Protein 5BWO (pdb70)

Nearest PDB structures (foldseek):
  8hlw-assembly1_A  TM=9.837E-01  e=1.051E-52  Homo sapiens
  6iso-assembly1_A  TM=9.499E-01  e=7.619E-54  Homo sapiens
  4bn5-assembly2_B  TM=9.819E-01  e=2.368E-52  Homo sapiens
  5zgc-assembly1_A  TM=9.622E-01  e=4.155E-52  Homo sapiens
  4o8z-assembly1_A  TM=9.345E-01  e=8.185E-53  Homo sapiens

Foldseek 3Di:
DDDDDDPPD/DFDELLNVLVCVLVVVFQEEEEEEECLQVVVQQQADQVHAHDVLRPPCVVPDDPDVLCLQPVVVCVVPVLNVLSSCLRLPQPPTAGDLVLLLVVVCVVVNRYQAYEYCDASCNNVLLPDDPVRYDNFFAYLQKKAFPPPRDIDGSVVCNVCSNVSHFDADPPPGGGIGGGGHGPVGHTPPSVVCLLVRQCVGQEYEYAEDQLPDPPSSVSQVNHDLNHEYEYQYQDCHGCCNVVNHSRYYYPHDRRVVSSVVSCVSNVCVVVSVVSVVVSVPPD

Sequence (283 aa):
TARKSTGGWGKLSLQDVAELIRARACQRVVVMVGAGISTPSGIPDFRSPGSGLYSNLQQYDLPYPEAIFELPFFFHNPKPFFTLAKELYPGNYKPNVTHYFLRLLHDKGLLLRLYTQNIDGLERVSGIPASKLVEAHGTFASATCTVCQRPFPGEDIRADVMADRVPRCPVCTGVVKPDIVFFGEPLPQRFLLHVVDFPMADLLLILGTSLEVEPFASLTEAVRSSVPRLLINRDLVGPLAWHPRSRDVAQLGDVVHGVESLVELLGWTEEMRDLVQRETGKL

CATH classification: 3.40.50.1220 (+1 more: 3.30.1600.10)

Radius of gyration: 19.35 Å; Cα contacts (8 Å, |Δi|>4): 502; chains: 2; bounding box: 49×61×43 Å

InterPro domains:
  IPR003000 Sirtuin family [PF02146] (145-326)
  IPR026590 Sirtuin family, catalytic core domain [PS50305] (118-380)
  IPR026591 Sirtuin, catalytic core small domain superfamily [G3DSA:3.30.1600.10] (151-299)
  IPR029035 DHS-like NAD/FAD-binding domain superfamily [SSF52467] (124-394)
  IPR050134 NAD-dependent sirtuin protein deacylases [PTHR11085] (122-383)

Structure (mmCIF, N/CA/C/O backbone):
data_5BWO
#
_entry.id   5BWO
#
_cell.length_a   43.445
_cell.length_b   54.636
_cell.length_c   113.203
_cell.angle_alpha   90.00
_cell.angle_beta   90.00
_cell.angle_gamma   90.00
#
_symmetry.space_group_name_H-M   'P 21 21 21'
#
loop_
_entity.id
_entity.type
_entity.pdbx_description
1 polymer 'Palmitoyl H3K9 Peptide'
2 polymer 'NAD-dependent protein deacetylase sirtuin-3, mitochondrial'
3 non-polymer 'PALMITIC ACID'
4 non-polymer 'ZINC ION'
5 water water
#
loop_
_atom_site.group_PDB
_atom_site.id
_atom_site.type_symbol
_atom_site.label_atom_id
_atom_site.label_alt_id
_atom_site.label_comp_id
_atom_site.label_asym_id
_atom_site.label_entity_id
_atom_site.label_seq_id
_atom_site.pdbx_PDB_ins_code
_atom_site.Cartn_x
_atom_site.Cartn_y
_atom_site.Cartn_z
_atom_site.occupancy
_atom_site.B_iso_or_equiv
_atom_site.auth_seq_id
_atom_site.auth_comp_id
_atom_site.auth_asym_id
_atom_site.auth_atom_id
_atom_site.pdbx_PDB_model_num
ATOM 1 N N . THR A 1 2 ? 22.853 4.431 8.735 1.00 57.58 2 THR B N 1
ATOM 2 C CA . THR A 1 2 ? 23.615 5.285 7.779 1.00 59.74 2 THR B CA 1
ATOM 3 C C . THR A 1 2 ? 24.137 4.411 6.637 1.00 60.86 2 THR B C 1
ATOM 4 O O . THR A 1 2 ? 25.328 4.413 6.333 1.00 59.42 2 THR B O 1
ATOM 15 N N . ALA A 1 3 ? 23.223 3.663 6.015 1.00 55.85 3 ALA B N 1
ATOM 16 C CA . ALA A 1 3 ? 23.561 2.742 4.934 1.00 51.79 3 ALA B CA 1
ATOM 17 C C . ALA A 1 3 ? 22.334 1.940 4.520 1.00 46.13 3 ALA B C 1
ATOM 18 O O . ALA A 1 3 ? 21.329 1.926 5.238 1.00 51.83 3 ALA B O 1
ATOM 25 N N . ARG A 1 4 ? 22.403 1.282 3.365 1.00 41.03 4 ARG B N 1
ATOM 26 C CA . ARG A 1 4 ? 21.432 0.255 2.990 1.00 41.24 4 ARG B CA 1
ATOM 27 C C . ARG A 1 4 ? 21.779 -0.354 1.633 1.00 37.38 4 ARG B C 1
ATOM 28 O O . ARG A 1 4 ? 21.987 -1.561 1.526 1.00 35.16 4 ARG B O 1
ATOM 49 N N . LYS A 1 5 ? 21.833 0.481 0.599 1.00 36.13 5 LYS B N 1
ATOM 50 C CA . LYS A 1 5 ? 22.185 0.014 -0.746 1.00 31.39 5 LYS B CA 1
ATOM 51 C C . LYS A 1 5 ? 23.571 -0.605 -0.640 1.00 31.91 5 LYS B C 1
ATOM 52 O O . LYS A 1 5 ? 24.522 0.061 -0.215 1.00 31.40 5 LYS B O 1
ATOM 69 N N . SER A 1 6 ? 23.687 -1.873 -1.025 1.00 30.90 6 SER B N 1
ATOM 70 C CA . SER A 1 6 ? 24.953 -2.592 -0.912 1.00 30.08 6 SER B CA 1
ATOM 71 C C . SER A 1 6 ? 25.154 -3.596 -2.040 1.00 30.00 6 SER B C 1
ATOM 72 O O . SER A 1 6 ? 24.195 -4.168 -2.558 1.00 29.94 6 SER B O 1
ATOM 80 N N . THR A 1 7 ? 26.414 -3.802 -2.413 1.00 32.24 7 THR B N 1
ATOM 81 C CA . THR A 1 7 ? 26.786 -4.838 -3.361 1.00 32.71 7 THR B CA 1
ATOM 82 C C . THR A 1 7 ? 28.056 -5.516 -2.869 1.00 35.79 7 THR B C 1
ATOM 83 O O . THR A 1 7 ? 28.869 -4.913 -2.163 1.00 38.37 7 THR B O 1
ATOM 94 N N . GLY A 1 8 ? 28.230 -6.768 -3.266 1.00 39.52 8 GLY B N 1
ATOM 95 C CA . GLY A 1 8 ? 29.369 -7.542 -2.812 1.00 41.76 8 GLY B CA 1
ATOM 96 C C . GLY A 1 8 ? 30.702 -6.830 -2.867 1.00 46.31 8 GLY B C 1
ATOM 97 O O . GLY A 1 8 ? 31.399 -6.902 -3.881 1.00 47.05 8 GLY B O 1
ATOM 101 N N . GLY A 1 9 ? 31.074 -6.161 -1.775 1.00 48.92 9 GLY B N 1
ATOM 102 C CA . GLY A 1 9 ? 32.321 -5.415 -1.717 1.00 45.76 9 GLY B CA 1
ATOM 103 C C . GLY A 1 9 ? 32.320 -4.361 -0.628 1.00 45.50 9 GLY B C 1
ATOM 104 O O . GLY A 1 9 ? 33.264 -4.269 0.163 1.00 39.62 9 GLY B O 1
ATOM 108 N N . TRP A 1 10 ? 31.266 -3.549 -0.597 1.00 45.02 10 TRP B N 1
ATOM 109 C CA . TRP A 1 10 ? 31.046 -2.586 0.476 1.00 45.92 10 TRP B CA 1
ATOM 110 C C . TRP A 1 10 ? 29.692 -2.843 1.131 1.00 46.67 10 TRP B C 1
ATOM 111 O O . TRP A 1 10 ? 29.171 -3.959 1.080 1.00 40.88 10 TRP B O 1
ATOM 132 N N . GLY B 2 31 ? 4.922 -32.799 -11.235 1.00 54.22 121 GLY A N 1
ATOM 133 C CA . GLY B 2 31 ? 4.095 -31.710 -11.719 1.00 54.41 121 GLY A CA 1
ATOM 134 C C . GLY B 2 31 ? 4.809 -30.371 -11.717 1.00 56.39 121 GLY A C 1
ATOM 135 O O . GLY B 2 31 ? 4.170 -29.319 -11.778 1.00 55.39 121 GLY A O 1
ATOM 138 N N . LYS B 2 32 ? 6.140 -30.408 -11.639 1.00 50.29 122 LYS A N 1
ATOM 139 C CA . LYS B 2 32 ? 6.928 -29.185 -11.698 1.00 44.19 122 LYS A CA 1
ATOM 140 C C . LYS B 2 32 ? 6.562 -28.381 -12.939 1.00 41.00 122 LYS A C 1
ATOM 141 O O . LYS B 2 32 ? 6.211 -28.935 -13.985 1.00 44.16 122 LYS A O 1
ATOM 160 N N . LEU B 2 33 ? 6.647 -27.061 -12.818 1.00 36.00 123 LEU A N 1
ATOM 161 C CA . LEU B 2 33 ? 6.197 -26.162 -13.870 1.00 35.25 123 LEU A CA 1
ATOM 162 C C . LEU B 2 33 ? 7.294 -25.925 -14.899 1.00 33.20 123 LEU A C 1
ATOM 163 O O . LEU B 2 33 ? 8.478 -25.837 -14.560 1.00 31.40 123 LEU A O 1
ATOM 179 N N . SER B 2 34 ? 6.885 -25.821 -16.158 1.00 32.10 124 SER A N 1
ATOM 180 C CA . SER B 2 34 ? 7.754 -25.438 -17.259 1.00 28.92 124 SER A CA 1
ATOM 181 C C . SER B 2 34 ? 7.385 -24.032 -17.718 1.00 28.70 124 SER A C 1
ATOM 182 O O . SER B 2 34 ? 6.425 -23.424 -17.234 1.00 29.50 124 SER A O 1
ATOM 190 N N . LEU B 2 35 ? 8.161 -23.511 -18.670 1.00 27.87 125 LEU A N 1
ATOM 191 C CA . LEU B 2 35 ? 7.851 -22.201 -19.228 1.00 27.65 125 LEU A CA 1
ATOM 192 C C . LEU B 2 35 ? 6.471 -22.198 -19.875 1.00 29.27 125 LEU A C 1
ATOM 193 O O . LEU B 2 35 ? 5.724 -21.220 -19.762 1.00 28.12 125 LEU A O 1
ATOM 209 N N . GLN B 2 36 ? 6.112 -23.292 -20.549 1.00 31.07 126 GLN A N 1
ATOM 210 C CA . GLN B 2 36 ? 4.814 -23.362 -21.211 1.00 31.71 126 GLN A CA 1
ATOM 211 C C . GLN B 2 36 ? 3.674 -23.323 -20.202 1.00 33.15 126 GLN A C 1
ATOM 212 O O . GLN B 2 36 ? 2.661 -22.651 -20.430 1.00 34.38 126 GLN A O 1
ATOM 226 N N . ASP B 2 37 ? 3.818 -24.031 -19.080 1.00 32.80 127 ASP A N 1
ATOM 227 C CA . ASP B 2 37 ? 2.785 -23.999 -18.049 1.00 33.70 127 ASP A CA 1
ATOM 228 C C . ASP B 2 37 ? 2.540 -22.575 -17.567 1.00 32.49 127 ASP A C 1
ATOM 229 O O . ASP B 2 37 ? 1.390 -22.137 -17.445 1.00 33.04 127 ASP A O 1
ATOM 238 N N . VAL B 2 38 ? 3.614 -21.836 -17.281 1.00 31.88 128 VAL A N 1
ATOM 239 C CA . VAL B 2 38 ? 3.461 -20.441 -16.879 1.00 30.62 128 VAL A CA 1
ATOM 240 C C . VAL B 2 38 ? 2.743 -19.658 -17.969 1.00 31.11 128 VAL A C 1
ATOM 241 O O . VAL B 2 38 ? 1.842 -18.860 -17.689 1.00 30.71 128 VAL A O 1
ATOM 254 N N . ALA B 2 39 ? 3.127 -19.874 -19.228 1.00 30.72 129 ALA A N 1
ATOM 255 C CA . ALA B 2 39 ? 2.419 -19.234 -20.331 1.00 31.81 129 ALA A CA 1
ATOM 256 C C . ALA B 2 39 ? 0.936 -19.581 -20.302 1.00 32.07 129 ALA A C 1
ATOM 257 O O . ALA B 2 39 ? 0.085 -18.726 -20.573 1.00 33.23 129 ALA A O 1
ATOM 264 N N . GLU B 2 40 ? 0.606 -20.831 -19.962 1.00 32.99 130 GLU A N 1
ATOM 265 C CA . GLU B 2 40 ? -0.794 -21.242 -19.911 1.00 34.99 130 GLU A CA 1
ATOM 266 C C . GLU B 2 40 ? -1.549 -20.549 -18.784 1.00 33.17 130 GLU A C 1
ATOM 267 O O . GLU B 2 40 ? -2.762 -20.343 -18.892 1.00 32.52 130 GLU A O 1
ATOM 279 N N . LEU B 2 41 ? -0.859 -20.189 -17.699 1.00 33.24 131 LEU A N 1
ATOM 280 C CA . LEU B 2 41 ? -1.532 -19.561 -16.567 1.00 36.38 131 LEU A CA 1
ATOM 281 C C . LEU B 2 41 ? -1.889 -18.106 -16.839 1.00 35.14 131 LEU A C 1
ATOM 282 O O . LEU B 2 41 ? -2.865 -17.599 -16.273 1.00 35.25 131 LEU A O 1
ATOM 298 N N . ILE B 2 42 ? -1.124 -17.416 -17.685 1.00 34.29 132 ILE A N 1
ATOM 299 C CA . ILE B 2 42 ? -1.493 -16.056 -18.066 1.00 35.32 132 ILE A CA 1
ATOM 300 C C . ILE B 2 42 ? -2.665 -16.082 -19.039 1.00 34.61 132 ILE A C 1
ATOM 301 O O . ILE B 2 42 ? -3.687 -15.420 -18.825 1.00 39.05 132 ILE A O 1
ATOM 317 N N . ARG B 2 43 ? -2.536 -16.850 -20.123 1.00 35.20 133 ARG A N 1
ATOM 318 C CA . ARG B 2 43 ? -3.617 -16.934 -21.099 1.00 38.24 133 ARG A CA 1
ATOM 319 C C . ARG B 2 43 ? -4.889 -17.493 -20.475 1.00 38.80 133 ARG A C 1
ATOM 320 O O . ARG B 2 43 ? -5.994 -17.127 -20.889 1.00 45.08 133 ARG A O 1
ATOM 341 N N . ALA B 2 44 ? -4.757 -18.373 -19.481 1.00 37.34 134 ALA A N 1
ATOM 342 C CA . ALA B 2 44 ? -5.912 -18.872 -18.748 1.00 39.75 134 ALA A CA 1
ATOM 343 C C . ALA B 2 44 ? -6.415 -17.885 -17.704 1.00 40.96 134 ALA A C 1
ATOM 344 O O . ALA B 2 44 ? -7.463 -18.131 -17.097 1.00 40.46 134 ALA A O 1
ATOM 351 N N . ARG B 2 45 ? -5.696 -16.786 -17.481 1.00 40.95 135 ARG A N 1
ATOM 352 C CA . ARG B 2 45 ? -6.079 -15.744 -16.534 1.00 41.91 135 ARG A CA 1
ATOM 353 C C . ARG B 2 45 ? -6.041 -16.221 -15.088 1.00 40.61 135 ARG A C 1
ATOM 354 O O . ARG B 2 45 ? -6.678 -15.616 -14.219 1.00 42.43 135 ARG A O 1
ATOM 375 N N . ALA B 2 46 ? -5.306 -17.296 -14.806 1.00 39.45 136 ALA A N 1
ATOM 376 C CA . ALA B 2 46 ? -5.043 -17.693 -13.430 1.00 37.39 136 ALA A CA 1
ATOM 377 C C . ALA B 2 46 ? -3.943 -16.860 -12.787 1.00 38.81 136 ALA A C 1
ATOM 378 O O . ALA B 2 46 ? -3.763 -16.934 -11.567 1.00 38.10 136 ALA A O 1
ATOM 385 N N . CYS B 2 47 ? -3.204 -16.082 -13.578 1.00 36.95 137 CYS A N 1
ATOM 386 C CA . CYS B 2 47 ? -2.215 -15.131 -13.074 1.00 36.81 137 CYS A CA 1
ATOM 387 C C . CYS B 2 47 ? -2.557 -13.773 -13.678 1.00 37.94 137 CYS A C 1
ATOM 388 O O . CYS B 2 47 ? -2.285 -13.528 -14.857 1.00 39.51 137 CYS A O 1
ATOM 396 N N . GLN B 2 48 ? -3.162 -12.896 -12.876 1.00 36.90 138 GLN A N 1
ATOM 397 C CA . GLN B 2 48 ? -3.573 -11.578 -13.337 1.00 36.59 138 GLN A CA 1
ATOM 398 C C . GLN B 2 48 ? -2.831 -10.432 -12.661 1.00 32.88 138 GLN A C 1
ATOM 399 O O . GLN B 2 48 ? -3.005 -9.281 -13.075 1.00 33.77 138 GLN A O 1
ATOM 413 N N . ARG B 2 49 ? -2.017 -10.710 -11.645 1.00 31.21 139 ARG A N 1
ATOM 414 C CA . ARG B 2 49 ? -1.304 -9.688 -10.875 1.00 29.57 139 ARG A CA 1
ATOM 415 C C . ARG B 2 49 ? 0.186 -10.001 -10.955 1.00 26.71 139 ARG A C 1
ATOM 416 O O . ARG B 2 49 ? 0.785 -10.504 -10.002 1.00 23.31 139 ARG A O 1
ATOM 437 N N . VAL B 2 50 ? 0.782 -9.690 -12.100 1.00 26.11 140 VAL A N 1
ATOM 438 C CA . VAL B 2 50 ? 2.170 -10.039 -12.380 1.00 23.47 140 VAL A CA 1
ATOM 439 C C . VAL B 2 50 ? 3.069 -8.914 -11.886 1.00 21.71 140 VAL A C 1
ATOM 440 O O . VAL B 2 50 ? 2.901 -7.754 -12.278 1.00 22.76 140 VAL A O 1
ATOM 453 N N . VAL B 2 51 ? 4.024 -9.257 -11.027 1.00 21.00 141 VAL A N 1
ATOM 454 C CA . VAL B 2 51 ? 5.058 -8.334 -10.575 1.00 22.03 141 VAL A CA 1
ATOM 455 C C . VAL B 2 51 ? 6.371 -8.753 -11.216 1.00 20.33 141 VAL A C 1
ATOM 456 O O . VAL B 2 51 ? 6.629 -9.948 -11.400 1.00 19.73 141 VAL A O 1
ATOM 469 N N . VAL B 2 52 ? 7.200 -7.768 -11.553 1.00 20.68 142 VAL A N 1
ATOM 470 C CA . VAL B 2 52 ? 8.382 -7.987 -12.377 1.00 20.83 142 VAL A CA 1
ATOM 471 C C . VAL B 2 52 ? 9.580 -7.315 -11.722 1.00 21.52 142 VAL A C 1
ATOM 472 O O . VAL B 2 52 ? 9.497 -6.158 -11.296 1.00 22.67 142 VAL A O 1
ATOM 485 N N . MET B 2 53 ? 10.691 -8.042 -11.649 1.00 20.79 143 MET A N 1
ATOM 486 C CA . MET B 2 53 ? 11.971 -7.511 -11.203 1.00 21.96 143 MET A CA 1
ATOM 487 C C . MET B 2 53 ? 12.943 -7.548 -12.373 1.00 21.49 143 MET A C 1
ATOM 488 O O . MET B 2 53 ? 13.081 -8.583 -13.034 1.00 19.07 143 MET A O 1
ATOM 502 N N . VAL B 2 54 ? 13.608 -6.424 -12.629 1.00 18.37 144 VAL A N 1
ATOM 503 C CA . VAL B 2 54 ? 14.505 -6.297 -13.769 1.00 21.62 144 VAL A CA 1
ATOM 504 C C . VAL B 2 54 ? 15.830 -5.704 -13.313 1.00 20.88 144 VAL A C 1
ATOM 505 O O . VAL B 2 54 ? 15.900 -4.960 -12.330 1.00 20.24 144 VAL A O 1
ATOM 518 N N . GLY B 2 55 ? 16.887 -6.042 -14.047 1.00 22.74 145 GLY A N 1
ATOM 519 C CA . GLY B 2 55 ? 18.211 -5.508 -13.795 1.00 23.33 145 GLY A CA 1
ATOM 520 C C . GLY B 2 55 ? 18.943 -5.189 -15.082 1.00 23.40 145 GLY A C 1
ATOM 521 O O . GLY B 2 55 ? 18.324 -5.127 -16.148 1.00 23.33 145 GLY A O 1
ATOM 525 N N . ALA B 2 56 ? 20.262 -4.999 -15.003 1.00 22.61 146 ALA A N 1
ATOM 526 C CA . ALA B 2 56 ? 21.031 -4.588 -16.173 1.00 23.48 146 ALA A CA 1
ATOM 527 C C . ALA B 2 56 ? 20.925 -5.580 -17.325 1.00 25.38 146 ALA A C 1
ATOM 528 O O . ALA B 2 56 ? 21.169 -5.201 -18.477 1.00 25.50 146 ALA A O 1
ATOM 535 N N . GLY B 2 57 ? 20.570 -6.836 -17.048 1.00 23.62 147 GLY A N 1
ATOM 536 C CA . GLY B 2 57 ? 20.489 -7.825 -18.110 1.00 24.86 147 GLY A CA 1
ATOM 537 C C . GLY B 2 57 ? 19.515 -7.453 -19.210 1.00 26.38 147 GLY A C 1
ATOM 538 O O . GLY B 2 57 ? 19.733 -7.789 -20.376 1.00 27.37 147 GLY A O 1
ATOM 542 N N . ILE B 2 58 ? 18.425 -6.761 -18.861 1.00 25.95 148 ILE A N 1
ATOM 543 C CA . ILE B 2 58 ? 17.444 -6.347 -19.864 1.00 27.47 148 ILE A CA 1
ATOM 544 C C . ILE B 2 58 ? 17.820 -5.039 -20.537 1.00 27.48 148 ILE A C 1
ATOM 545 O O . ILE B 2 58 ? 17.126 -4.609 -21.469 1.00 27.04 148 ILE A O 1
ATOM 561 N N . SER B 2 59 ? 18.901 -4.391 -20.098 1.00 28.11 149 SER A N 1
ATOM 562 C CA . SER B 2 59 ? 19.374 -3.158 -20.710 1.00 29.86 149 SER A CA 1
ATOM 563 C C . SER B 2 59 ? 20.611 -3.362 -21.573 1.00 32.99 149 SER A C 1
ATOM 564 O O . SER B 2 59 ? 20.913 -2.502 -22.408 1.00 33.36 149 SER A O 1
ATOM 572 N N . THR B 2 60 ? 21.327 -4.469 -21.387 1.00 30.99 150 THR A N 1
ATOM 573 C CA . THR B 2 60 ? 22.465 -4.766 -22.250 1.00 33.74 150 THR A CA 1
ATOM 574 C C . THR B 2 60 ? 22.075 -4.845 -23.720 1.00 34.09 150 THR A C 1
ATOM 575 O O . THR B 2 60 ? 22.825 -4.312 -24.557 1.00 36.28 150 THR A O 1
ATOM 586 N N . PRO B 2 61 ? 20.963 -5.477 -24.106 1.00 33.43 151 PRO A N 1
ATOM 587 C CA . PRO B 2 61 ? 20.636 -5.556 -25.540 1.00 33.78 151 PRO A CA 1
ATOM 588 C C . PRO B 2 61 ? 20.432 -4.201 -26.195 1.00 32.40 151 PRO A C 1
ATOM 589 O O . PRO B 2 61 ? 20.615 -4.081 -27.413 1.00 34.37 151 PRO A O 1
ATOM 600 N N . SER B 2 62 ? 20.055 -3.179 -25.430 1.00 32.71 152 SER A N 1
ATOM 601 C CA . SER B 2 62 ? 19.867 -1.841 -25.977 1.00 32.44 152 SER A CA 1
ATOM 602 C C . SER B 2 62 ? 21.178 -1.093 -26.188 1.00 33.93 152 SER A C 1
ATOM 603 O O . SER B 2 62 ? 21.143 0.079 -26.578 1.00 34.11 152 SER A O 1
ATOM 611 N N . GLY B 2 63 ? 22.321 -1.730 -25.941 1.00 34.05 153 GLY A N 1
ATOM 612 C CA . GLY B 2 63 ? 23.609 -1.084 -26.096 1.00 35.33 153 GLY A CA 1
ATOM 613 C C . GLY B 2 63 ? 24.092 -0.330 -24.880 1.00 35.54 153 GLY A C 1
ATOM 614 O O . GLY B 2 63 ? 25.085 0.402 -24.979 1.00 37.97 153 GLY A O 1
ATOM 618 N N . ILE B 2 64 ? 23.438 -0.492 -23.739 1.00 35.72 154 ILE A N 1
ATOM 619 C CA . ILE B 2 64 ? 23.789 0.271 -22.541 1.00 37.02 154 ILE A CA 1
ATOM 620 C C . ILE B 2 64 ? 25.065 -0.312 -21.939 1.00 41.00 154 ILE A C 1
ATOM 621 O O . ILE B 2 64 ? 25.178 -1.544 -21.821 1.00 39.58 154 ILE A O 1
ATOM 637 N N . PRO B 2 65 ? 26.031 0.517 -21.547 1.00 42.59 155 PRO A N 1
ATOM 638 C CA . PRO B 2 65 ? 27.287 -0.021 -21.017 1.00 43.81 155 PRO A CA 1
ATOM 639 C C . PRO B 2 65 ? 27.115 -0.642 -19.641 1.00 48.06 155 PRO A C 1
ATOM 640 O O . PRO B 2 65 ? 26.279 -0.224 -18.836 1.00 46.40 155 PRO A O 1
ATOM 651 N N . ASP B 2 66 ? 27.929 -1.662 -19.383 1.00 52.51 156 ASP A N 1
ATOM 652 C CA . ASP B 2 66 ? 28.035 -2.285 -18.074 1.00 59.27 156 ASP A CA 1
ATOM 653 C C . ASP B 2 66 ? 29.510 -2.476 -17.757 1.00 60.10 156 ASP A C 1
ATOM 654 O O . ASP B 2 66 ? 30.342 -2.583 -18.662 1.00 61.17 156 ASP A O 1
ATOM 663 N N . PHE B 2 67 ? 29.838 -2.498 -16.465 1.00 63.10 157 PHE A N 1
ATOM 664 C CA . PHE B 2 67 ? 31.236 -2.672 -16.070 1.00 67.35 157 PHE A CA 1
ATOM 665 C C . PHE B 2 67 ? 31.626 -4.147 -16.080 1.00 69.38 157 PHE A C 1
ATOM 666 O O . PHE B 2 67 ? 32.432 -4.583 -16.907 1.00 67.53 157 PHE A O 1
ATOM 683 N N . ARG B 2 68 ? 31.063 -4.927 -15.157 1.00 72.65 158 ARG A N 1
ATOM 684 C CA . ARG B 2 68 ? 31.359 -6.352 -15.071 1.00 75.60 158 ARG A CA 1
ATOM 685 C C . ARG B 2 68 ? 31.008 -7.027 -16.392 1.00 74.72 158 ARG A C 1
ATOM 686 O O . ARG B 2 68 ? 30.100 -7.863 -16.453 1.00 77.45 158 ARG A O 1
ATOM 707 N N . SER B 2 69 ? 31.762 -6.674 -17.440 1.00 74.28 159 SER A N 1
ATOM 708 C CA . SER B 2 69 ? 31.508 -6.945 -18.851 1.00 76.75 159 SER A CA 1
ATOM 709 C C . SER B 2 69 ? 31.827 -5.657 -19.604 1.00 73.08 159 SER A C 1
ATOM 710 O O . SER B 2 69 ? 30.938 -4.815 -19.786 1.00 71.33 159 SER A O 1
ATOM 718 N N . PRO B 2 70 ? 33.082 -5.459 -20.050 1.00 74.47 160 PRO A N 1
ATOM 719 C CA . PRO B 2 70 ? 33.508 -4.136 -20.538 1.00 70.48 160 PRO A CA 1
ATOM 720 C C . PRO B 2 70 ? 32.549 -3.478 -21.521 1.00 70.13 160 PRO A C 1
ATOM 721 O O . PRO B 2 70 ? 31.685 -4.139 -22.106 1.00 73.27 160 PRO A O 1
ATOM 732 N N . GLY B 2 71 ? 32.706 -2.168 -21.707 1.00 68.13 161 GLY A N 1
ATOM 733 C CA . GLY B 2 71 ? 31.847 -1.400 -22.588 1.00 66.48 161 GLY A CA 1
ATOM 734 C C . GLY B 2 71 ? 32.590 -0.757 -23.742 1.00 65.50 161 GLY A C 1
ATOM 735 O O . GLY B 2 71 ? 33.572 -1.311 -24.245 1.00 63.74 161 GLY A O 1
ATOM 739 N N . SER B 2 72 ? 32.130 0.420 -24.168 1.00 66.31 162 SER A N 1
ATOM 740 C CA . SER B 2 72 ? 32.711 1.114 -25.313 1.00 68.34 162 SER A CA 1
ATOM 741 C C . SER B 2 72 ? 34.098 1.650 -24.980 1.00 69.79 162 SER A C 1
ATOM 742 O O . SER B 2 72 ? 34.758 1.154 -24.063 1.00 68.54 162 SER A O 1
ATOM 750 N N . GLY B 2 73 ? 34.557 2.653 -25.732 1.00 71.69 163 GLY A N 1
ATOM 751 C CA . GLY B 2 73 ? 35.768 3.354 -25.348 1.00 74.70 163 GLY A CA 1
ATOM 752 C C . GLY B 2 73 ? 35.558 4.238 -24.136 1.00 73.95 163 GLY A C 1
ATOM 753 O O . GLY B 2 73 ? 36.489 4.461 -23.356 1.00 74.59 163 GLY A O 1
ATOM 757 N N . LEU B 2 74 ? 34.338 4.748 -23.959 1.00 72.72 164 LEU A N 1
ATOM 758 C CA . LEU B 2 74 ? 34.001 5.483 -22.747 1.00 72.78 164 LEU A CA 1
ATOM 759 C C . LEU B 2 74 ? 34.083 4.602 -21.509 1.00 71.27 164 LEU A C 1
ATOM 760 O O . LEU B 2 74 ? 34.187 5.127 -20.395 1.00 69.10 164 LEU A O 1
ATOM 776 N N . TYR B 2 75 ? 34.036 3.278 -21.676 1.00 71.48 165 TYR A N 1
ATOM 777 C CA . TYR B 2 75 ? 34.244 2.358 -20.565 1.00 69.94 165 TYR A CA 1
ATOM 778 C C . TYR B 2 75 ? 35.534 2.714 -19.849 1.00 68.49 165 TYR A C 1
ATOM 779 O O . TYR B 2 75 ? 35.512 3.182 -18.706 1.00 68.99 165 TYR A O 1
ATOM 797 N N . SER B 2 76 ? 36.666 2.500 -20.518 1.00 67.41 166 SER A N 1
ATOM 798 C CA . SER B 2 76 ? 37.958 2.907 -19.977 1.00 65.84 166 SER A CA 1
ATOM 799 C C . SER B 2 76 ? 38.187 4.397 -20.249 1.00 63.04 166 SER A C 1
ATOM 800 O O . SER B 2 76 ? 39.136 4.802 -20.920 1.00 61.06 166 SER A O 1
ATOM 808 N N . ASN B 2 77 ? 37.274 5.216 -19.726 1.00 67.22 167 ASN A N 1
ATOM 809 C CA . ASN B 2 77 ? 37.536 6.635 -19.545 1.00 64.84 167 ASN A CA 1
ATOM 810 C C . ASN B 2 77 ? 37.987 6.945 -18.127 1.00 61.69 167 ASN A C 1
ATOM 811 O O . ASN B 2 77 ? 38.235 8.112 -17.803 1.00 61.25 167 ASN A O 1
ATOM 822 N N . LEU B 2 78 ? 38.091 5.917 -17.277 1.00 61.38 168 LEU A N 1
ATOM 823 C CA . LEU B 2 78 ? 38.677 6.061 -15.950 1.00 59.37 168 LEU A CA 1
ATOM 824 C C . LEU B 2 78 ? 40.016 6.778 -15.994 1.00 60.95 168 LEU A C 1
ATOM 825 O O . LEU B 2 78 ? 40.450 7.325 -14.974 1.00 59.37 168 LEU A O 1
ATOM 841 N N . GLN B 2 79 ? 40.697 6.747 -17.137 1.00 60.66 169 GLN A N 1
ATOM 842 C CA . GLN B 2 79 ? 41.943 7.482 -17.298 1.00 61.14 169 GLN A CA 1
ATOM 843 C C . GLN B 2 79 ? 41.785 8.906 -16.790 1.00 63.23 169 GLN A C 1
ATOM 844 O O . GLN B 2 79 ? 40.801 9.583 -17.100 1.00 60.87 169 GLN A O 1
ATOM 858 N N . GLN B 2 80 ? 42.761 9.342 -15.991 1.00 67.57 170 GLN A N 1
ATOM 859 C CA . GLN B 2 80 ? 42.759 10.637 -15.316 1.00 65.92 170 GLN A CA 1
ATOM 860 C C . GLN B 2 80 ? 42.019 10.552 -13.985 1.00 62.47 170 GLN A C 1
ATOM 861 O O . GLN B 2 80 ? 42.183 11.424 -13.126 1.00 63.00 170 GLN A O 1
ATOM 875 N N . TYR B 2 81 ? 41.212 9.510 -13.798 1.00 57.34 171 TYR A N 1
ATOM 876 C CA . TYR B 2 81 ? 40.403 9.347 -12.596 1.00 54.42 171 TYR A CA 1
ATOM 877 C C . TYR B 2 81 ? 40.951 8.181 -11.785 1.00 52.90 171 TYR A C 1
ATOM 878 O O . TYR B 2 81 ? 40.914 7.032 -12.238 1.00 50.95 171 TYR A O 1
ATOM 896 N N . ASP B 2 82 ? 41.453 8.484 -10.589 1.00 50.33 172 ASP A N 1
ATOM 897 C CA . ASP B 2 82 ? 42.085 7.482 -9.730 1.00 44.57 172 ASP A CA 1
ATOM 898 C C . ASP B 2 82 ? 41.049 6.919 -8.756 1.00 44.50 172 ASP A C 1
ATOM 899 O O . ASP B 2 82 ? 41.025 7.222 -7.561 1.00 44.33 172 ASP A O 1
ATOM 908 N N . LEU B 2 83 ? 40.171 6.085 -9.303 1.00 44.72 173 LEU A N 1
ATOM 909 C CA . LEU B 2 83 ? 39.197 5.393 -8.476 1.00 43.11 173 LEU A CA 1
ATOM 910 C C . LEU B 2 83 ? 39.907 4.387 -7.571 1.00 42.88 173 LEU A C 1
ATOM 911 O O . LEU B 2 83 ? 40.847 3.715 -8.008 1.00 44.44 173 LEU A O 1
ATOM 927 N N . PRO B 2 84 ? 39.490 4.259 -6.308 1.00 41.52 174 PRO A N 1
ATOM 928 C CA . PRO B 2 84 ? 39.993 3.141 -5.495 1.00 40.18 174 PRO A CA 1
ATOM 929 C C . PRO B 2 84 ? 39.408 1.806 -5.911 1.00 41.45 174 PRO A C 1
ATOM 930 O O . PRO B 2 84 ? 39.995 0.761 -5.602 1.00 38.80 174 PRO A O 1
ATOM 941 N N . TYR B 2 85 ? 38.274 1.816 -6.603 1.00 39.23 175 TYR A N 1
ATOM 942 C CA . TYR B 2 85 ? 37.602 0.626 -7.106 1.00 38.98 175 TYR A CA 1
ATOM 943 C C . TYR B 2 85 ? 36.386 1.089 -7.900 1.00 38.46 175 TYR A C 1
ATOM 944 O O . TYR B 2 85 ? 35.820 2.149 -7.602 1.00 37.42 175 TYR A O 1
ATOM 962 N N . PRO B 2 86 ? 35.953 0.335 -8.913 1.00 38.23 176 PRO A N 1
ATOM 963 C CA . PRO B 2 86 ? 34.945 0.876 -9.842 1.00 37.78 176 PRO A CA 1
ATOM 964 C C . PRO B 2 86 ? 33.647 1.287 -9.172 1.00 36.51 176 PRO A C 1
ATOM 965 O O . PRO B 2 86 ? 32.963 2.186 -9.675 1.00 34.30 176 PRO A O 1
ATOM 976 N N . GLU B 2 87 ? 33.281 0.660 -8.053 1.00 36.99 177 GLU A N 1
ATOM 977 C CA . GLU B 2 87 ? 32.020 0.991 -7.401 1.00 35.67 177 GLU A CA 1
ATOM 978 C C . GLU B 2 87 ? 32.048 2.368 -6.750 1.00 34.05 177 GLU A C 1
ATOM 979 O O . GLU B 2 87 ? 30.981 2.929 -6.479 1.00 32.20 177 GLU A O 1
ATOM 991 N N . ALA B 2 88 ? 33.235 2.928 -6.500 1.00 35.61 178 ALA A N 1
ATOM 992 C CA . ALA B 2 88 ? 33.320 4.274 -5.941 1.00 33.75 178 ALA A CA 1
ATOM 993 C C . ALA B 2 88 ? 32.583 5.295 -6.796 1.00 31.38 178 ALA A C 1
ATOM 994 O O . ALA B 2 88 ? 32.246 6.376 -6.300 1.00 30.36 178 ALA A O 1
ATOM 1001 N N . ILE B 2 89 ? 32.329 4.979 -8.069 1.00 30.39 179 ILE A N 1
ATOM 1002 C CA . ILE B 2 89 ? 31.552 5.871 -8.922 1.00 31.47 179 ILE A CA 1
ATOM 1003 C C . ILE B 2 89 ? 30.174 6.117 -8.324 1.00 29.77 179 ILE A C 1
ATOM 1004 O O . ILE B 2 89 ? 29.564 7.167 -8.562 1.00 28.60 179 ILE A O 1
ATOM 1020 N N . PHE B 2 90 ? 29.661 5.166 -7.543 1.00 30.02 180 PHE A N 1
ATOM 1021 C CA . PHE B 2 90 ? 28.370 5.324 -6.886 1.00 29.21 180 PHE A CA 1
ATOM 1022 C C . PHE B 2 90 ? 28.533 5.316 -5.372 1.00 29.13 180 PHE A C 1
ATOM 1023 O O . PHE B 2 90 ? 27.836 4.578 -4.668 1.00 27.37 180 PHE A O 1
ATOM 1040 N N . GLU B 2 91 ? 29.455 6.132 -4.867 1.00 27.93 181 GLU A N 1
ATOM 1041 C CA . GLU B 2 91 ? 29.656 6.300 -3.435 1.00 28.90 181 GLU A CA 1
ATOM 1042 C C . GLU B 2 91 ? 29.919 7.770 -3.149 1.00 27.00 181 GLU A C 1
ATOM 1043 O O . GLU B 2 91 ? 30.788 8.382 -3.778 1.00 24.55 181 GLU A O 1
ATOM 1055 N N . LEU B 2 92 ? 29.167 8.328 -2.202 1.00 28.17 182 LEU A N 1
ATOM 1056 C CA . LEU B 2 92 ? 29.260 9.758 -1.919 1.00 27.84 182 LEU A CA 1
ATOM 1057 C C . LEU B 2 92 ? 30.663 10.198 -1.532 1.00 28.45 182 LEU A C 1
ATOM 1058 O O . LEU B 2 92 ? 31.144 11.202 -2.087 1.00 28.15 182 LEU A O 1
ATOM 1074 N N . PRO B 2 93 ? 31.362 9.531 -0.608 1.00 29.03 183 PRO A N 1
ATOM 1075 C CA . PRO B 2 93 ? 32.676 10.046 -0.182 1.00 26.23 183 PRO A CA 1
ATOM 1076 C C . PRO B 2 93 ? 33.601 10.373 -1.342 1.00 27.05 183 PRO A C 1
ATOM 1077 O O . PRO B 2 93 ? 34.229 11.440 -1.351 1.00 26.16 183 PRO A O 1
ATOM 1088 N N . PHE B 2 94 ? 33.699 9.483 -2.332 1.00 28.48 184 PHE A N 1
ATOM 1089 C CA . PHE B 2 94 ? 34.502 9.793 -3.508 1.00 28.56 184 PHE A CA 1
ATOM 1090 C C . PHE B 2 94 ? 33.811 10.815 -4.401 1.00 26.93 184 PHE A C 1
ATOM 1091 O O . PHE B 2 94 ? 34.485 11.633 -5.036 1.00 27.15 184 PHE A O 1
ATOM 1108 N N . PHE B 2 95 ? 32.477 10.780 -4.475 1.00 24.91 185 PHE A N 1
ATOM 1109 C CA . PHE B 2 95 ? 31.765 11.753 -5.297 1.00 26.84 185 PHE A CA 1
ATOM 1110 C C . PHE B 2 95 ? 32.090 13.176 -4.861 1.00 24.67 185 PHE A C 1
ATOM 1111 O O . PHE B 2 95 ? 32.326 14.051 -5.702 1.00 22.86 185 PHE A O 1
ATOM 1128 N N . PHE B 2 96 ? 32.104 13.426 -3.550 1.00 24.86 186 PHE A N 1
ATOM 1129 C CA . PHE B 2 96 ? 32.556 14.719 -3.044 1.00 26.60 186 PHE A CA 1
ATOM 1130 C C . PHE B 2 96 ? 33.979 15.012 -3.501 1.00 26.26 186 PHE A C 1
ATOM 1131 O O . PHE B 2 96 ? 34.280 16.114 -3.973 1.00 26.84 186 PHE A O 1
ATOM 1148 N N . HIS B 2 97 ? 34.873 14.031 -3.364 1.00 28.48 187 HIS A N 1
ATOM 1149 C CA . HIS B 2 97 ? 36.256 14.215 -3.791 1.00 28.17 187 HIS A CA 1
ATOM 1150 C C . HIS B 2 97 ? 36.331 14.579 -5.270 1.00 27.95 187 HIS A C 1
ATOM 1151 O O . HIS B 2 97 ? 36.956 15.579 -5.644 1.00 28.86 187 HIS A O 1
ATOM 1165 N N . ASN B 2 98 ? 35.706 13.777 -6.127 1.00 27.86 188 ASN A N 1
ATOM 1166 C CA . ASN B 2 98 ? 35.744 14.002 -7.572 1.00 27.40 188 ASN A CA 1
ATOM 1167 C C . ASN B 2 98 ? 34.449 13.473 -8.174 1.00 28.67 188 ASN A C 1
ATOM 1168 O O . ASN B 2 98 ? 34.289 12.255 -8.351 1.00 28.03 188 ASN A O 1
ATOM 1179 N N . PRO B 2 99 ? 33.499 14.354 -8.503 1.00 28.12 189 PRO A N 1
ATOM 1180 C CA . PRO B 2 99 ? 32.239 13.886 -9.097 1.00 25.65 189 PRO A CA 1
ATOM 1181 C C . PRO B 2 99 ? 32.286 13.697 -10.603 1.00 26.48 189 PRO A C 1
ATOM 1182 O O . PRO B 2 99 ? 31.312 13.189 -11.171 1.00 25.41 189 PRO A O 1
ATOM 1193 N N . LYS B 2 100 ? 33.372 14.079 -11.269 1.00 31.59 190 LYS A N 1
ATOM 1194 C CA . LYS B 2 100 ? 33.398 13.992 -12.726 1.00 32.24 190 LYS A CA 1
ATOM 1195 C C . LYS B 2 100 ? 33.280 12.562 -13.239 1.00 33.63 190 LYS A C 1
ATOM 1196 O O . LYS B 2 100 ? 32.610 12.360 -14.268 1.00 34.12 190 LYS A O 1
ATOM 1215 N N . PRO B 2 101 ? 33.893 11.551 -12.617 1.00 32.45 191 PRO A N 1
ATOM 1216 C CA . PRO B 2 101 ? 33.663 10.172 -13.082 1.00 32.72 191 PRO A CA 1
ATOM 1217 C C . PRO B 2 101 ? 32.192 9.799 -13.159 1.00 30.43 191 PRO A C 1
ATOM 1218 O O . PRO B 2 101 ? 31.764 9.181 -14.142 1.00 29.94 191 PRO A O 1
ATOM 1229 N N . PHE B 2 102 ? 31.399 10.157 -12.148 1.00 27.65 192 PHE A N 1
ATOM 1230 C CA . PHE B 2 102 ? 29.971 9.861 -12.196 1.00 28.20 192 PHE A CA 1
ATOM 1231 C C . PHE B 2 102 ? 29.307 10.566 -13.372 1.00 28.84 192 PHE A C 1
ATOM 1232 O O . PHE B 2 102 ? 28.582 9.944 -14.157 1.00 29.70 192 PHE A O 1
ATOM 1249 N N . PHE B 2 103 ? 29.540 11.873 -13.509 1.00 26.20 193 PHE A N 1
ATOM 1250 C CA . PHE B 2 103 ? 28.874 12.628 -14.563 1.00 28.42 193 PHE A CA 1
ATOM 1251 C C . PHE B 2 103 ? 29.358 12.235 -15.952 1.00 29.32 193 PHE A C 1
ATOM 1252 O O . PHE B 2 103 ? 28.671 12.524 -16.938 1.00 29.68 193 PHE A O 1
ATOM 1269 N N . THR B 2 104 ? 30.517 11.585 -16.058 1.00 30.55 194 THR A N 1
ATOM 1270 C CA . THR B 2 104 ? 30.898 10.986 -17.332 1.00 33.03 194 THR A CA 1
ATOM 1271 C C . THR B 2 104 ? 29.981 9.819 -17.668 1.00 33.53 194 THR A C 1
ATOM 1272 O O . THR B 2 104 ? 29.521 9.688 -18.807 1.00 34.17 194 THR A O 1
ATOM 1283 N N . LEU B 2 105 ? 29.703 8.963 -16.682 1.00 32.67 195 LEU A N 1
ATOM 1284 C CA . LEU B 2 105 ? 28.738 7.888 -16.881 1.00 33.48 195 LEU A CA 1
ATOM 1285 C C . LEU B 2 105 ? 27.331 8.441 -17.068 1.00 34.98 195 LEU A C 1
ATOM 1286 O O . LEU B 2 105 ? 26.569 7.944 -17.904 1.00 36.56 195 LEU A O 1
ATOM 1302 N N . ALA B 2 106 ? 26.971 9.475 -16.302 1.00 34.06 196 ALA A N 1
ATOM 1303 C CA . ALA B 2 106 ? 25.638 10.057 -16.419 1.00 33.09 196 ALA A CA 1
ATOM 1304 C C . ALA B 2 106 ? 25.374 10.553 -17.834 1.00 35.20 196 ALA A C 1
ATOM 1305 O O . ALA B 2 106 ? 24.285 10.343 -18.381 1.00 35.87 196 ALA A O 1
ATOM 1312 N N . LYS B 2 107 ? 26.357 11.224 -18.440 1.00 35.42 197 LYS A N 1
ATOM 1313 C CA . LYS B 2 107 ? 26.212 11.668 -19.822 1.00 36.64 197 LYS A CA 1
ATOM 1314 C C . LYS B 2 107 ? 25.858 10.505 -20.737 1.00 37.68 197 LYS A C 1
ATOM 1315 O O . LYS B 2 107 ? 25.017 10.639 -21.634 1.00 37.55 197 LYS A O 1
ATOM 1334 N N . GLU B 2 108 ? 26.495 9.353 -20.527 1.00 37.97 198 GLU A N 1
ATOM 1335 C CA . GLU B 2 108 ? 26.279 8.212 -21.408 1.00 39.04 198 GLU A CA 1
ATOM 1336 C C . GLU B 2 108 ? 24.893 7.614 -21.200 1.00 39.43 198 GLU A C 1
ATOM 1337 O O . GLU B 2 108 ? 24.163 7.362 -22.166 1.00 39.18 198 GLU A O 1
ATOM 1349 N N . LEU B 2 109 ? 24.510 7.391 -19.945 1.00 39.17 199 LEU A N 1
ATOM 1350 C CA . LEU B 2 109 ? 23.264 6.717 -19.608 1.00 41.10 199 LEU A CA 1
ATOM 1351 C C . LEU B 2 109 ? 22.067 7.656 -19.552 1.00 39.41 199 LEU A C 1
ATOM 1352 O O . LEU B 2 109 ? 20.987 7.230 -19.131 1.00 41.03 199 LEU A O 1
ATOM 1368 N N . TYR B 2 110 ? 22.220 8.905 -19.956 1.00 38.53 200 TYR A N 1
ATOM 1369 C CA . TYR B 2 110 ? 21.138 9.860 -19.771 1.00 39.25 200 TYR A CA 1
ATOM 1370 C C . TYR B 2 110 ? 19.978 9.505 -20.698 1.00 40.53 200 TYR A C 1
ATOM 1371 O O . TYR B 2 110 ? 20.194 9.300 -21.899 1.00 39.95 200 TYR A O 1
ATOM 1389 N N . PRO B 2 111 ? 18.738 9.421 -20.186 1.00 40.94 201 PRO A N 1
ATOM 1390 C CA . PRO B 2 111 ? 17.614 8.998 -21.036 1.00 38.36 201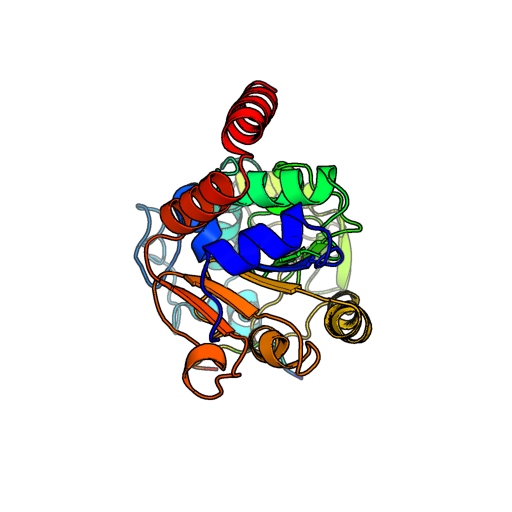 PRO A CA 1
ATOM 1391 C C . PRO B 2 111 ? 17.488 9.802 -22.321 1.00 38.03 201 PRO A C 1
ATOM 1392 O O . PRO B 2 111 ? 17.048 10.955 -22.298 1.00 37.94 201 PRO A O 1
ATOM 1403 N N . GLY B 2 112 ? 17.867 9.201 -23.448 1.00 38.43 202 GLY A N 1
ATOM 1404 C CA . GLY B 2 112 ? 17.733 9.865 -24.730 1.00 39.29 202 GLY A CA 1
ATOM 1405 C C . GLY B 2 112 ? 18.649 9.318 -25.806 1.00 39.42 202 GLY A C 1
ATOM 1406 O O . GLY B 2 112 ? 18.329 9.401 -26.996 1.00 39.47 202 GLY A O 1
ATOM 1410 N N . ASN B 2 113 ? 19.791 8.761 -25.408 1.00 41.01 203 ASN A N 1
ATOM 1411 C CA . ASN B 2 113 ? 20.768 8.245 -26.357 1.00 41.87 203 ASN A CA 1
ATOM 1412 C C . ASN B 2 113 ? 20.548 6.778 -26.710 1.00 43.95 203 ASN A C 1
ATOM 1413 O O . ASN B 2 113 ? 21.178 6.285 -27.652 1.00 46.32 203 ASN A O 1
ATOM 1424 N N . TYR B 2 114 ? 19.679 6.073 -25.988 1.00 42.50 204 TYR A N 1
ATOM 1425 C CA . TYR B 2 114 ? 19.434 4.658 -26.225 1.00 40.27 204 TYR A CA 1
ATOM 1426 C C . TYR B 2 114 ? 17.936 4.401 -26.295 1.00 39.04 204 TYR A C 1
ATOM 1427 O O . TYR B 2 114 ? 17.138 5.115 -25.681 1.00 38.27 204 TYR A O 1
ATOM 1445 N N . LYS B 2 115 ? 17.562 3.367 -27.054 1.00 37.86 205 LYS A N 1
ATOM 1446 C CA . LYS B 2 115 ? 16.163 3.040 -27.273 1.00 38.26 205 LYS A CA 1
ATOM 1447 C C . LYS B 2 115 ? 15.808 1.706 -26.617 1.00 34.15 205 LYS A C 1
ATOM 1448 O O . LYS B 2 115 ? 16.655 0.811 -26.522 1.00 34.14 205 LYS A O 1
ATOM 1467 N N . PRO B 2 116 ? 14.566 1.536 -26.154 1.00 30.62 206 PRO A N 1
ATOM 1468 C CA . PRO B 2 116 ? 14.178 0.262 -25.539 1.00 29.44 206 PRO A CA 1
ATOM 1469 C C . PRO B 2 116 ? 14.311 -0.901 -26.511 1.00 28.24 206 PRO A C 1
ATOM 1470 O O . PRO B 2 116 ? 14.296 -0.737 -27.733 1.00 30.02 206 PRO A O 1
ATOM 1481 N N . ASN B 2 117 ? 14.434 -2.096 -25.945 1.00 26.61 207 ASN A N 1
ATOM 1482 C CA . ASN B 2 117 ? 14.530 -3.325 -26.712 1.00 26.26 207 ASN A CA 1
ATOM 1483 C C . ASN B 2 117 ? 13.271 -4.163 -26.490 1.00 25.86 207 ASN A C 1
ATOM 1484 O O . ASN B 2 117 ? 12.289 -3.705 -25.894 1.00 24.56 207 ASN A O 1
ATOM 1495 N N . VAL B 2 118 ? 13.306 -5.409 -26.963 1.00 25.47 208 VAL A N 1
ATOM 1496 C CA . VAL B 2 118 ? 12.097 -6.225 -26.969 1.00 26.10 208 VAL A CA 1
ATOM 1497 C C . VAL B 2 118 ? 11.662 -6.583 -25.553 1.00 25.27 208 VAL A C 1
ATOM 1498 O O . VAL B 2 118 ? 10.469 -6.795 -25.303 1.00 24.48 208 VAL A O 1
ATOM 1511 N N . THR B 2 119 ? 12.600 -6.665 -24.606 1.00 25.02 209 THR A N 1
ATOM 1512 C CA . THR B 2 119 ? 12.215 -6.984 -23.234 1.00 25.15 209 THR A CA 1
ATOM 1513 C C . THR B 2 119 ? 11.410 -5.848 -22.614 1.00 24.76 209 THR A C 1
ATOM 1514 O O . THR B 2 119 ? 10.417 -6.093 -21.918 1.00 23.65 209 THR A O 1
ATOM 1525 N N . HIS B 2 120 ? 11.815 -4.599 -22.861 1.00 25.31 210 HIS A N 1
ATOM 1526 C CA . HIS B 2 120 ? 11.055 -3.462 -22.353 1.00 23.45 210 HIS A CA 1
ATOM 1527 C C . HIS B 2 120 ? 9.640 -3.451 -22.915 1.00 25.19 210 HIS A C 1
ATOM 1528 O O . HIS B 2 120 ? 8.677 -3.178 -22.188 1.00 24.93 210 HIS A O 1
ATOM 1542 N N . TYR B 2 121 ? 9.493 -3.742 -24.209 1.00 23.92 211 TYR A N 1
ATOM 1543 C CA . TYR B 2 121 ? 8.172 -3.707 -24.826 1.00 25.86 211 TYR A CA 1
ATOM 1544 C C . TYR B 2 121 ? 7.331 -4.909 -24.420 1.00 24.63 211 TYR A C 1
ATOM 1545 O O . TYR B 2 121 ? 6.098 -4.824 -24.414 1.00 23.75 211 TYR A O 1
ATOM 1563 N N . PHE B 2 122 ? 7.972 -6.030 -24.080 1.00 25.36 212 PHE A N 1
ATOM 1564 C CA . PHE B 2 122 ? 7.233 -7.147 -23.504 1.00 25.29 212 PHE A CA 1
ATOM 1565 C C . PHE B 2 122 ? 6.570 -6.753 -22.192 1.00 25.35 212 PHE A C 1
ATOM 1566 O O . PHE B 2 122 ? 5.514 -7.293 -21.843 1.00 24.35 212 PHE A O 1
ATOM 1583 N N . LEU B 2 123 ? 7.169 -5.816 -21.455 1.00 25.19 213 LEU A N 1
ATOM 1584 C CA . LEU B 2 123 ? 6.607 -5.410 -20.173 1.00 24.46 213 LEU A CA 1
ATOM 1585 C C . LEU B 2 123 ? 5.517 -4.360 -20.338 1.00 24.15 213 LEU A C 1
ATOM 1586 O O . LEU B 2 123 ? 4.571 -4.332 -19.542 1.00 22.36 213 LEU A O 1
ATOM 1602 N N . ARG B 2 124 ? 5.615 -3.499 -21.354 1.00 25.35 214 ARG A N 1
ATOM 1603 C CA . ARG B 2 124 ? 4.491 -2.618 -21.654 1.00 26.04 214 ARG A CA 1
ATOM 1604 C C . ARG B 2 124 ? 3.313 -3.410 -22.200 1.00 24.60 214 ARG A C 1
ATOM 1605 O O . ARG B 2 124 ? 2.164 -3.161 -21.820 1.00 24.00 214 ARG A O 1
ATOM 1626 N N . LEU B 2 125 ? 3.575 -4.352 -23.110 1.00 25.98 215 LEU A N 1
ATOM 1627 C CA . LEU B 2 125 ? 2.504 -5.211 -23.602 1.00 26.01 215 LEU A CA 1
ATOM 1628 C C . LEU B 2 125 ? 1.815 -5.919 -22.446 1.00 25.65 215 LEU A C 1
ATOM 1629 O O . LEU B 2 125 ? 0.593 -6.108 -22.458 1.00 26.32 215 LEU A O 1
ATOM 1645 N N . LEU B 2 126 ? 2.586 -6.311 -21.431 1.00 24.65 216 LEU A N 1
ATOM 1646 C CA . LEU B 2 126 ? 1.998 -6.856 -20.216 1.00 25.08 216 LEU A CA 1
ATOM 1647 C C . LEU B 2 126 ? 1.184 -5.798 -19.482 1.00 25.01 216 LEU A C 1
ATOM 1648 O O . LEU B 2 126 ? 0.147 -6.113 -18.889 1.00 25.08 216 LEU A O 1
ATOM 1664 N N . HIS B 2 127 ? 1.630 -4.540 -19.526 1.00 24.52 217 HIS A N 1
ATOM 1665 C CA . HIS B 2 127 ? 0.874 -3.457 -18.908 1.00 25.16 217 HIS A CA 1
ATOM 1666 C C . HIS B 2 127 ? -0.389 -3.138 -19.698 1.00 24.65 217 HIS A C 1
ATOM 1667 O O . HIS B 2 127 ? -1.451 -2.900 -19.112 1.00 23.74 217 HIS A O 1
ATOM 1681 N N . ASP B 2 128 ? -0.292 -3.117 -21.028 1.00 24.60 218 ASP A N 1
ATOM 1682 C CA . ASP B 2 128 ? -1.440 -2.771 -21.855 1.00 25.76 218 ASP A CA 1
ATOM 1683 C C . ASP B 2 128 ? -2.553 -3.806 -21.758 1.00 25.73 218 ASP A C 1
ATOM 1684 O O . ASP B 2 128 ? -3.710 -3.481 -22.044 1.00 27.86 218 ASP A O 1
ATOM 1693 N N . LYS B 2 129 ? -2.235 -5.035 -21.359 1.00 25.89 219 LYS A N 1
ATOM 1694 C CA . LYS B 2 129 ? -3.238 -6.064 -21.135 1.00 27.91 219 LYS A CA 1
ATOM 1695 C C . LYS B 2 129 ? -3.746 -6.083 -19.698 1.00 27.32 219 LYS A C 1
ATOM 1696 O O . LYS B 2 129 ? -4.511 -6.983 -19.336 1.00 27.97 219 LYS A O 1
ATOM 1715 N N . GLY B 2 130 ? -3.340 -5.117 -18.877 1.00 25.86 220 GLY A N 1
ATOM 1716 C CA . GLY B 2 130 ? -3.807 -5.051 -17.505 1.00 26.42 220 GLY A CA 1
ATOM 1717 C C . GLY B 2 130 ? -3.317 -6.174 -16.619 1.00 26.50 220 GLY A C 1
ATOM 1718 O O . GLY B 2 130 ? -3.971 -6.496 -15.622 1.00 25.54 220 GLY A O 1
ATOM 1722 N N . LEU B 2 131 ? -2.176 -6.778 -16.953 1.00 26.31 221 LEU A N 1
ATOM 1723 C CA . LEU B 2 131 ? -1.615 -7.879 -16.181 1.00 26.67 221 LEU A CA 1
ATOM 1724 C C . LEU B 2 131 ? -0.468 -7.458 -15.273 1.00 25.85 221 LEU A C 1
ATOM 1725 O O . LEU B 2 131 ? -0.063 -8.246 -14.412 1.00 25.56 221 LEU A O 1
ATOM 1741 N N . LEU B 2 132 ? 0.063 -6.251 -15.440 1.00 25.47 222 LEU A N 1
ATOM 1742 C CA . LEU B 2 132 ? 1.218 -5.796 -14.677 1.00 24.64 222 LEU A CA 1
ATOM 1743 C C . LEU B 2 132 ? 0.749 -5.078 -13.417 1.00 24.31 222 LEU A C 1
ATOM 1744 O O . LEU B 2 132 ? -0.010 -4.106 -13.496 1.00 24.46 222 LEU A O 1
ATOM 1760 N N . LEU B 2 133 ? 1.205 -5.556 -12.258 1.00 24.16 223 LEU A N 1
ATOM 1761 C CA . LEU B 2 133 ? 0.951 -4.856 -11.003 1.00 24.32 223 LEU A CA 1
ATOM 1762 C C . LEU B 2 133 ? 1.999 -3.773 -10.767 1.00 25.39 223 LEU A C 1
ATOM 1763 O O . LEU B 2 133 ? 1.666 -2.591 -10.636 1.00 26.68 223 LEU A O 1
ATOM 1779 N N . ARG B 2 134 ? 3.271 -4.163 -10.702 1.00 24.82 224 ARG A N 1
ATOM 1780 C CA . ARG B 2 134 ? 4.379 -3.221 -10.655 1.00 24.98 224 ARG A CA 1
ATOM 1781 C C . ARG B 2 134 ? 5.542 -3.776 -11.457 1.00 23.10 224 ARG A C 1
ATOM 1782 O O . ARG B 2 134 ? 5.659 -4.985 -11.668 1.00 23.60 224 ARG A O 1
ATOM 1803 N N . LEU B 2 135 ? 6.420 -2.873 -11.879 1.00 24.14 225 LEU A N 1
ATOM 1804 C CA . LEU B 2 135 ? 7.689 -3.232 -12.505 1.00 23.24 225 LEU A CA 1
ATOM 1805 C C . LEU B 2 135 ? 8.799 -2.625 -11.654 1.00 22.41 225 LEU A C 1
ATOM 1806 O O . LEU B 2 135 ? 9.060 -1.420 -11.726 1.00 23.56 225 LEU A O 1
ATOM 1822 N N . TYR B 2 136 ? 9.434 -3.457 -10.833 1.00 22.67 226 TYR A N 1
ATOM 1823 C CA . TYR B 2 136 ? 10.559 -3.034 -10.011 1.00 20.90 226 TYR A CA 1
ATOM 1824 C C . TYR B 2 136 ? 11.845 -3.153 -10.816 1.00 20.51 226 TYR A C 1
ATOM 1825 O O . TYR B 2 136 ? 12.117 -4.202 -11.409 1.00 22.03 226 TYR A O 1
ATOM 1843 N N . THR B 2 137 ? 12.635 -2.082 -10.833 1.00 22.91 227 THR A N 1
ATOM 1844 C CA . THR B 2 137 ? 13.825 -2.017 -11.669 1.00 22.15 227 THR A CA 1
ATOM 1845 C C . THR B 2 137 ? 15.021 -1.539 -10.861 1.00 21.52 227 THR A C 1
ATOM 1846 O O . THR B 2 137 ? 14.901 -0.634 -10.031 1.00 21.54 227 THR A O 1
ATOM 1857 N N . GLN B 2 138 ? 16.172 -2.164 -11.107 1.00 22.38 228 GLN A N 1
ATOM 1858 C CA . GLN B 2 138 ? 17.450 -1.680 -10.606 1.00 25.03 228 GLN A CA 1
ATOM 1859 C C . GLN B 2 138 ? 18.105 -0.680 -11.546 1.00 24.66 228 GLN A C 1
ATOM 1860 O O . GLN B 2 138 ? 19.076 -0.025 -11.152 1.00 23.06 228 GLN A O 1
ATOM 1874 N N . ASN B 2 139 ? 17.607 -0.556 -12.771 1.00 23.08 229 ASN A N 1
ATOM 1875 C CA . ASN B 2 139 ? 18.259 0.256 -13.783 1.00 24.35 229 ASN A CA 1
ATOM 1876 C C . ASN B 2 139 ? 17.935 1.734 -13.591 1.00 24.27 229 ASN A C 1
ATOM 1877 O O . ASN B 2 139 ? 16.921 2.110 -12.996 1.00 22.97 229 ASN A O 1
ATOM 1888 N N . ILE B 2 140 ? 18.825 2.574 -14.114 1.00 25.20 230 ILE A N 1
ATOM 1889 C CA . ILE B 2 140 ? 18.659 4.021 -14.100 1.00 26.26 230 ILE A CA 1
ATOM 1890 C C . ILE B 2 140 ? 18.647 4.612 -15.500 1.00 27.21 230 ILE A C 1
ATOM 1891 O O . ILE B 2 140 ? 18.596 5.838 -15.643 1.00 29.07 230 ILE A O 1
ATOM 1907 N N . ASP B 2 141 ? 18.689 3.776 -16.540 1.00 27.70 231 ASP A N 1
ATOM 1908 C CA . ASP B 2 141 ? 18.648 4.246 -17.919 1.00 28.39 231 ASP A CA 1
ATOM 1909 C C . ASP B 2 141 ? 17.290 4.812 -18.315 1.00 28.08 231 ASP A C 1
ATOM 1910 O O . ASP B 2 141 ? 17.153 5.316 -19.435 1.00 29.13 231 ASP A O 1
ATOM 1919 N N . GLY B 2 142 ? 16.288 4.728 -17.444 1.00 28.17 232 GLY A N 1
ATOM 1920 C CA . GLY B 2 142 ? 14.990 5.313 -17.717 1.00 29.07 232 GLY A CA 1
ATOM 1921 C C . GLY B 2 142 ? 14.247 4.703 -18.890 1.00 27.48 232 GLY A C 1
ATOM 1922 O O . GLY B 2 142 ? 13.203 5.221 -19.297 1.00 30.05 232 GLY A O 1
ATOM 1926 N N . LEU B 2 143 ? 14.760 3.601 -19.441 1.00 25.27 233 LEU A N 1
ATOM 1927 C CA . LEU B 2 143 ? 14.115 2.982 -20.593 1.00 27.33 233 LEU A CA 1
ATOM 1928 C C . LEU B 2 143 ? 12.758 2.379 -20.253 1.00 28.35 233 LEU A C 1
ATOM 1929 O O . LEU B 2 143 ? 11.947 2.166 -21.161 1.00 27.35 233 LEU A O 1
ATOM 1945 N N . GLU B 2 144 ? 12.489 2.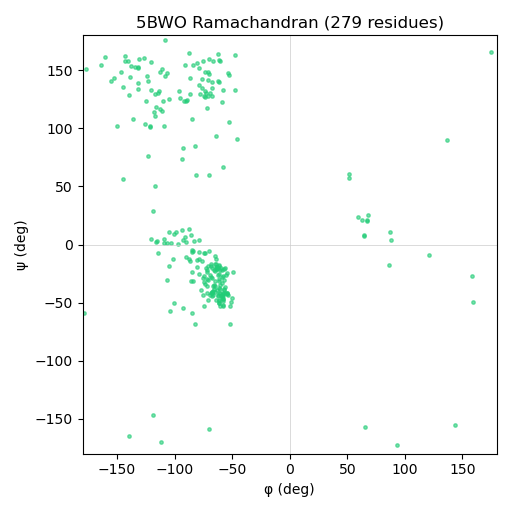098 -18.976 1.00 28.19 234 GLU A N 1
ATOM 1946 C CA . GLU B 2 144 ? 11.183 1.560 -18.606 1.00 28.64 234 GLU A CA 1
ATOM 1947 C C . GLU B 2 144 ? 10.067 2.536 -18.956 1.00 29.61 234 GLU A C 1
ATOM 1948 O O . GLU B 2 144 ? 9.010 2.130 -19.453 1.00 28.31 234 GLU A O 1
ATOM 1960 N N . ARG B 2 145 ? 10.281 3.828 -18.702 1.00 28.99 235 ARG A N 1
ATOM 1961 C CA . ARG B 2 145 ? 9.276 4.829 -19.034 1.00 31.18 235 ARG A CA 1
ATOM 1962 C C . ARG B 2 145 ? 9.370 5.295 -20.480 1.00 28.88 235 ARG A C 1
ATOM 1963 O O . ARG B 2 145 ? 8.370 5.772 -21.026 1.00 29.82 235 ARG A O 1
ATOM 1984 N N . VAL B 2 146 ? 10.538 5.165 -21.113 1.00 29.61 236 VAL A N 1
ATOM 1985 C CA . VAL B 2 146 ? 10.639 5.474 -22.536 1.00 30.04 236 VAL A CA 1
ATOM 1986 C C . VAL B 2 146 ? 9.790 4.508 -23.347 1.00 30.12 236 VAL A C 1
ATOM 1987 O O . VAL B 2 146 ? 9.256 4.870 -24.402 1.00 32.73 236 VAL A O 1
ATOM 2000 N N . SER B 2 147 ? 9.644 3.270 -22.874 1.00 29.74 237 SER A N 1
ATOM 2001 C CA . SER B 2 147 ? 8.870 2.269 -23.593 1.00 29.84 237 SER A CA 1
ATOM 2002 C C . SER B 2 147 ? 7.367 2.466 -23.451 1.00 31.65 237 SER A C 1
ATOM 2003 O O . SER B 2 147 ? 6.609 1.848 -24.204 1.00 32.75 237 SER A O 1
ATOM 2011 N N . GLY B 2 148 ? 6.922 3.291 -22.508 1.00 30.42 238 GLY A N 1
ATOM 2012 C CA . GLY B 2 148 ? 5.517 3.635 -22.369 1.00 30.55 238 GLY A CA 1
ATOM 2013 C C . GLY B 2 148 ? 4.897 3.290 -21.031 1.00 28.85 238 GLY A C 1
ATOM 2014 O O . GLY B 2 148 ? 3.755 3.702 -20.780 1.00 28.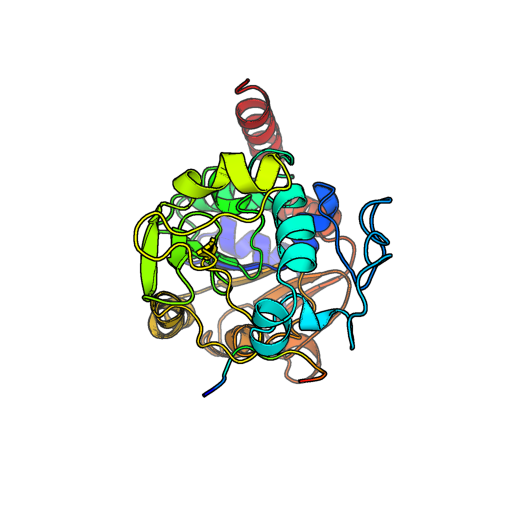90 238 GLY A O 1
ATOM 2018 N N . ILE B 2 149 ? 5.577 2.562 -20.156 1.00 29.85 239 ILE A N 1
ATOM 2019 C CA . ILE B 2 149 ? 4.979 2.219 -18.858 1.00 28.88 239 ILE A CA 1
ATOM 2020 C C . ILE B 2 149 ? 4.833 3.491 -18.027 1.00 26.77 239 ILE A C 1
ATOM 2021 O O . ILE B 2 149 ? 5.817 4.234 -17.866 1.00 28.59 239 ILE A O 1
ATOM 2037 N N . PRO B 2 150 ? 3.656 3.789 -17.482 1.00 27.64 240 PRO A N 1
ATOM 2038 C CA . PRO B 2 150 ? 3.513 5.003 -16.671 1.00 28.51 240 PRO A CA 1
ATOM 2039 C C . PRO B 2 150 ? 4.251 4.890 -15.345 1.00 28.22 240 PRO A C 1
ATOM 2040 O O . PRO B 2 150 ? 4.564 3.801 -14.857 1.00 24.64 240 PRO A O 1
ATOM 2051 N N . ALA B 2 151 ? 4.525 6.059 -14.760 1.00 28.08 241 ALA A N 1
ATOM 2052 C CA . ALA B 2 151 ? 5.283 6.113 -13.514 1.00 27.02 241 ALA A CA 1
ATOM 2053 C C . ALA B 2 151 ? 4.567 5.369 -12.395 1.00 27.20 241 ALA A C 1
ATOM 2054 O O . ALA B 2 151 ? 5.211 4.752 -11.538 1.00 25.60 241 ALA A O 1
ATOM 2061 N N . SER B 2 152 ? 3.234 5.420 -12.382 1.00 27.58 242 SER A N 1
ATOM 2062 C CA . SER B 2 152 ? 2.475 4.785 -11.313 1.00 30.20 242 SER A CA 1
ATOM 2063 C C . SER B 2 152 ? 2.711 3.283 -11.251 1.00 26.67 242 SER A C 1
ATOM 2064 O O . SER B 2 152 ? 2.486 2.677 -10.198 1.00 25.41 242 SER A O 1
ATOM 2072 N N . LYS B 2 153 ? 3.161 2.672 -12.346 1.00 26.05 243 LYS A N 1
ATOM 2073 C CA . LYS B 2 153 ? 3.407 1.238 -12.399 1.00 26.42 243 LYS A CA 1
ATOM 2074 C C . LYS B 2 153 ? 4.882 0.888 -12.253 1.00 23.37 243 LYS A C 1
ATOM 2075 O O . LYS B 2 153 ? 5.251 -0.274 -12.443 1.00 24.72 243 LYS A O 1
ATOM 2094 N N . LEU B 2 154 ? 5.727 1.856 -11.914 1.00 25.35 244 LEU A N 1
ATOM 2095 C CA . LEU B 2 154 ? 7.163 1.642 -11.817 1.00 25.23 244 LEU A CA 1
ATOM 2096 C C . LEU B 2 154 ? 7.662 2.008 -10.429 1.00 24.19 244 LEU A C 1
ATOM 2097 O O . LEU B 2 154 ? 7.214 2.993 -9.834 1.00 23.94 244 LEU A O 1
ATOM 2113 N N . VAL B 2 155 ? 8.586 1.200 -9.920 1.00 23.95 245 VAL A N 1
ATOM 2114 C CA . VAL B 2 155 ? 9.339 1.511 -8.712 1.00 23.61 245 VAL A CA 1
ATOM 2115 C C . VAL B 2 155 ? 10.805 1.506 -9.122 1.00 23.85 245 VAL A C 1
ATOM 2116 O O . VAL B 2 155 ? 11.415 0.441 -9.279 1.00 23.03 245 VAL A O 1
ATOM 2129 N N . GLU B 2 156 ? 11.371 2.693 -9.316 1.00 25.20 246 GLU A N 1
ATOM 2130 C CA . GLU B 2 156 ? 12.777 2.828 -9.684 1.00 25.54 246 GLU A CA 1
ATOM 2131 C C . GLU B 2 156 ? 13.600 2.728 -8.406 1.00 23.42 246 GLU A C 1
ATOM 2132 O O . GLU B 2 156 ? 13.968 3.726 -7.787 1.00 23.72 246 GLU A O 1
ATOM 2144 N N . ALA B 2 157 ? 13.895 1.485 -8.019 1.00 23.69 247 ALA A N 1
ATOM 2145 C CA . ALA B 2 157 ? 14.460 1.204 -6.705 1.00 23.62 247 ALA A CA 1
ATOM 2146 C C . ALA B 2 157 ? 15.829 1.839 -6.492 1.00 23.21 247 ALA A C 1
ATOM 2147 O O . ALA B 2 157 ? 16.243 2.008 -5.340 1.00 22.18 247 ALA A O 1
ATOM 2154 N N . HIS B 2 158 ? 16.543 2.189 -7.560 1.00 22.72 248 HIS A N 1
ATOM 2155 C CA . HIS B 2 158 ? 17.895 2.722 -7.439 1.00 24.41 248 HIS A CA 1
ATOM 2156 C C . HIS B 2 158 ? 17.999 4.137 -7.999 1.00 23.25 248 HIS A C 1
ATOM 2157 O O . HIS B 2 158 ? 19.064 4.556 -8.458 1.00 23.49 248 HIS A O 1
ATOM 2171 N N . GLY B 2 159 ? 16.906 4.885 -7.957 1.00 21.99 249 GLY A N 1
ATOM 2172 C CA . GLY B 2 159 ? 16.942 6.283 -8.324 1.00 25.59 249 GLY A CA 1
ATOM 2173 C C . GLY B 2 159 ? 16.592 6.527 -9.776 1.00 25.60 249 GLY A C 1
ATOM 2174 O O . GLY B 2 159 ? 16.182 5.638 -10.528 1.00 25.56 249 GLY A O 1
ATOM 2178 N N . THR B 2 160 ? 16.776 7.784 -10.171 1.00 25.80 250 THR A N 1
ATOM 2179 C CA . THR B 2 160 ? 16.405 8.242 -11.500 1.00 26.83 250 THR A CA 1
ATOM 2180 C C . THR B 2 160 ? 17.090 9.573 -11.763 1.00 25.67 250 THR A C 1
ATOM 2181 O O . THR B 2 160 ? 17.418 10.309 -10.830 1.00 23.54 250 THR A O 1
ATOM 2192 N N . PHE B 2 161 ? 17.300 9.870 -13.045 1.00 26.72 251 PHE A N 1
ATOM 2193 C CA . PHE B 2 161 ? 17.755 11.191 -13.456 1.00 26.70 251 PHE A CA 1
ATOM 2194 C C . PHE B 2 161 ? 16.613 12.189 -13.582 1.00 27.73 251 PHE A C 1
ATOM 2195 O O . PHE B 2 161 ? 16.852 13.331 -13.991 1.00 26.79 251 PHE A O 1
ATOM 2212 N N . ALA B 2 162 ? 15.383 11.789 -13.248 1.00 25.96 252 ALA A N 1
ATOM 2213 C CA . ALA B 2 162 ? 14.251 12.700 -13.367 1.00 25.79 252 ALA A CA 1
ATOM 2214 C C . ALA B 2 162 ? 14.316 13.819 -12.337 1.00 26.89 252 ALA A C 1
ATOM 2215 O O . ALA B 2 162 ? 13.767 14.902 -12.568 1.00 28.51 252 ALA A O 1
ATOM 2222 N N . SER B 2 163 ? 14.978 13.585 -11.206 1.00 26.01 253 SER A N 1
ATOM 2223 C CA . SER B 2 163 ? 15.111 14.582 -10.156 1.00 26.92 253 SER A CA 1
ATOM 2224 C C . SER B 2 163 ? 16.571 14.688 -9.733 1.00 26.29 253 SER A C 1
ATOM 2225 O O . SER B 2 163 ? 17.375 13.783 -9.965 1.00 24.33 253 SER A O 1
ATOM 2233 N N . ALA B 2 164 ? 16.904 15.814 -9.106 1.00 26.67 254 ALA A N 1
ATOM 2234 C CA . ALA B 2 164 ? 18.261 16.074 -8.651 1.00 25.66 254 ALA A CA 1
ATOM 2235 C C . ALA B 2 164 ? 18.211 16.821 -7.326 1.00 24.82 254 ALA A C 1
ATOM 2236 O O . ALA B 2 164 ? 17.187 17.398 -6.950 1.00 25.38 254 ALA A O 1
ATOM 2243 N N . THR B 2 165 ? 19.341 16.807 -6.623 1.00 23.12 255 THR A N 1
ATOM 2244 C CA . THR B 2 165 ? 19.450 17.404 -5.300 1.00 23.90 255 THR A CA 1
ATOM 2245 C C . THR B 2 165 ? 20.838 18.003 -5.133 1.00 24.63 255 THR A C 1
ATOM 2246 O O . THR B 2 165 ? 21.838 17.372 -5.484 1.00 18.74 255 THR A O 1
ATOM 2257 N N . CYS B 2 166 ? 20.893 19.220 -4.593 1.00 22.76 256 CYS A N 1
ATOM 2258 C CA . CYS B 2 166 ? 22.174 19.842 -4.286 1.00 23.11 256 CYS A CA 1
ATOM 2259 C C . CYS B 2 166 ? 22.801 19.177 -3.066 1.00 22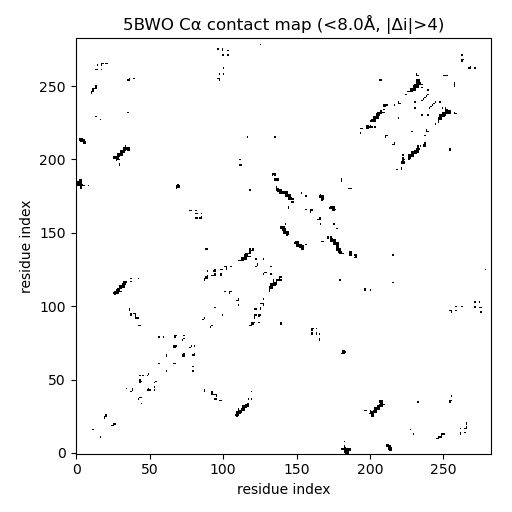.62 256 CYS A C 1
ATOM 2260 O O . CYS B 2 166 ? 22.176 19.085 -2.006 1.00 22.63 256 CYS A O 1
ATOM 2267 N N . THR B 2 167 ? 24.049 18.730 -3.214 1.00 22.61 257 THR A N 1
ATOM 2268 C CA . THR B 2 167 ? 24.729 17.994 -2.157 1.00 22.85 257 THR A CA 1
ATOM 2269 C C . THR B 2 167 ? 25.157 18.882 -0.993 1.00 23.43 257 THR A C 1
ATOM 2270 O O . THR B 2 167 ? 25.625 18.351 0.022 1.00 24.76 257 THR A O 1
ATOM 2281 N N . VAL B 2 168 ? 25.012 20.203 -1.107 1.00 23.81 258 VAL A N 1
ATOM 2282 C CA . VAL B 2 168 ? 25.451 21.146 -0.076 1.00 25.31 258 VAL A CA 1
ATOM 2283 C C . VAL B 2 168 ? 24.269 21.677 0.734 1.00 24.53 258 VAL A C 1
ATOM 2284 O O . VAL B 2 168 ? 24.240 21.551 1.960 1.00 25.52 258 VAL A O 1
ATOM 2297 N N . CYS B 2 169 ? 23.288 22.285 0.067 1.00 25.07 259 CYS A N 1
ATOM 2298 C CA . CYS B 2 169 ? 22.121 22.838 0.744 1.00 27.46 259 CYS A CA 1
ATOM 2299 C C . CYS B 2 169 ? 20.883 21.959 0.607 1.00 27.22 259 CYS A C 1
ATOM 2300 O O . CYS B 2 169 ? 19.819 22.326 1.116 1.00 27.55 259 CYS A O 1
ATOM 2307 N N . GLN B 2 170 ? 20.994 20.812 -0.064 1.00 28.14 260 GLN A N 1
ATOM 2308 C CA . GLN B 2 170 ? 19.923 19.820 -0.139 1.00 28.38 260 GLN A CA 1
ATOM 2309 C C . GLN B 2 170 ? 18.672 20.353 -0.827 1.00 26.83 260 GLN A C 1
ATOM 2310 O O . GLN B 2 170 ? 17.582 19.803 -0.647 1.00 29.38 260 GLN A O 1
ATOM 2324 N N . ARG B 2 171 ? 18.800 21.403 -1.621 1.00 25.80 261 ARG A N 1
ATOM 2325 C CA . ARG B 2 171 ? 17.657 21.893 -2.378 1.00 28.18 261 ARG A CA 1
ATOM 2326 C C . ARG B 2 171 ? 17.375 20.951 -3.547 1.00 27.56 261 ARG A C 1
ATOM 2327 O O . ARG B 2 171 ? 18.293 20.637 -4.316 1.00 26.00 261 ARG A O 1
ATOM 2348 N N . PRO B 2 172 ? 16.142 20.475 -3.714 1.00 26.37 262 PRO A N 1
ATOM 2349 C CA . PRO B 2 172 ? 15.838 19.610 -4.857 1.00 26.03 262 PRO A CA 1
ATOM 2350 C C . PRO B 2 172 ? 15.528 20.411 -6.111 1.00 26.57 262 PRO A C 1
ATOM 2351 O O . PRO B 2 172 ? 15.081 21.558 -6.057 1.00 26.79 262 PRO A O 1
ATOM 2362 N N . PHE B 2 173 ? 15.770 19.780 -7.251 1.00 27.24 263 PHE A N 1
ATOM 2363 C CA . PHE B 2 173 ? 15.528 20.380 -8.552 1.00 27.49 263 PHE A CA 1
ATOM 2364 C C . PHE B 2 173 ? 14.955 19.320 -9.478 1.00 29.82 263 PHE A C 1
ATOM 2365 O O . PHE B 2 173 ? 15.133 18.121 -9.242 1.00 29.56 263 PHE A O 1
ATOM 2382 N N . PRO B 2 174 ? 14.258 19.731 -10.535 1.00 31.60 264 PRO A N 1
ATOM 2383 C CA . PRO B 2 174 ? 13.866 18.762 -11.562 1.00 31.71 264 PRO A CA 1
ATOM 2384 C C . PRO B 2 174 ? 15.081 18.307 -12.352 1.00 30.99 264 PRO A C 1
ATOM 2385 O O . PRO B 2 174 ? 15.979 19.097 -12.655 1.00 31.10 264 PRO A O 1
ATOM 2396 N N . GLY B 2 175 ? 15.100 17.016 -12.684 1.00 30.27 265 GLY A N 1
ATOM 2397 C CA . GLY B 2 175 ? 16.284 16.427 -13.283 1.00 28.59 265 GLY A CA 1
ATOM 2398 C C . GLY B 2 175 ? 16.755 17.130 -14.541 1.00 29.18 265 GLY A C 1
ATOM 2399 O O . GLY B 2 175 ? 17.942 17.078 -14.874 1.00 30.96 265 GLY A O 1
ATOM 2403 N N . GLU B 2 176 ? 15.846 17.792 -15.259 1.00 30.63 266 GLU A N 1
ATOM 2404 C CA . GLU B 2 176 ? 16.219 18.410 -16.525 1.00 32.67 266 GLU A CA 1
ATOM 2405 C C . GLU B 2 176 ? 16.919 19.754 -16.354 1.00 31.00 266 GLU A C 1
ATOM 2406 O O . GLU B 2 176 ? 17.503 20.250 -17.323 1.00 31.53 266 GLU A O 1
ATOM 2418 N N . ASP B 2 177 ? 16.881 20.353 -15.160 1.00 29.60 267 ASP A N 1
ATOM 2419 C CA . ASP B 2 177 ? 17.613 21.595 -14.935 1.00 29.40 267 ASP A CA 1
ATOM 2420 C C . ASP B 2 177 ? 19.117 21.411 -15.067 1.00 29.41 267 ASP A C 1
ATOM 2421 O O . ASP B 2 177 ? 19.833 22.399 -15.265 1.00 26.65 267 ASP A O 1
ATOM 2430 N N . ILE B 2 178 ? 19.612 20.177 -14.958 1.00 28.75 268 ILE A N 1
ATOM 2431 C CA . ILE B 2 178 ? 21.039 19.891 -15.050 1.00 28.35 268 ILE A CA 1
ATOM 2432 C C . ILE B 2 178 ? 21.406 19.162 -16.327 1.00 29.29 268 ILE A C 1
ATOM 2433 O O . ILE B 2 178 ? 22.586 18.833 -16.517 1.00 29.17 268 ILE A O 1
ATOM 2449 N N . ARG B 2 179 ? 20.443 18.887 -17.210 1.00 32.48 269 ARG A N 1
ATOM 2450 C CA . ARG B 2 179 ? 20.739 18.070 -18.383 1.00 33.91 269 ARG A CA 1
ATOM 2451 C C . ARG B 2 179 ? 21.785 18.735 -19.268 1.00 32.32 269 ARG A C 1
ATOM 2452 O O . ARG B 2 179 ? 22.758 18.097 -19.687 1.00 33.38 269 ARG A O 1
ATOM 2473 N N . ALA B 2 180 ? 21.596 20.020 -19.574 1.00 30.33 270 ALA A N 1
ATOM 2474 C CA . ALA B 2 180 ? 22.542 20.716 -20.439 1.00 32.33 270 ALA A CA 1
ATOM 2475 C C . ALA B 2 180 ? 23.952 20.664 -19.866 1.00 31.11 270 ALA A C 1
ATOM 2476 O O . ALA B 2 180 ? 24.922 20.448 -20.602 1.00 32.26 270 ALA A O 1
ATOM 2483 N N . ASP B 2 181 ? 24.087 20.855 -18.552 1.00 30.60 271 ASP A N 1
ATOM 2484 C CA . ASP B 2 181 ? 25.409 20.841 -17.934 1.00 31.72 271 ASP A CA 1
ATOM 2485 C C . ASP B 2 181 ? 26.085 19.486 -18.120 1.00 30.85 271 ASP A C 1
ATOM 2486 O O . ASP B 2 181 ? 27.233 19.409 -18.570 1.00 31.38 271 ASP A O 1
ATOM 2495 N N . VAL B 2 182 ? 25.380 18.403 -17.788 1.00 30.51 272 VAL A N 1
ATOM 2496 C CA . VAL B 2 182 ? 25.952 17.066 -17.936 1.00 32.10 272 VAL A CA 1
ATOM 2497 C C . VAL B 2 182 ? 26.367 16.824 -19.382 1.00 33.35 272 VAL A C 1
ATOM 2498 O O . VAL B 2 182 ? 27.505 16.429 -19.665 1.00 35.23 272 VAL A O 1
ATOM 2511 N N . MET B 2 183 ? 25.446 17.053 -20.320 1.00 31.50 273 MET A N 1
ATOM 2512 C CA . MET B 2 183 ? 25.733 16.800 -21.726 1.00 33.72 273 MET A CA 1
ATOM 2513 C C . MET B 2 183 ? 26.831 17.703 -22.265 1.00 33.55 273 MET A C 1
ATOM 2514 O O . MET B 2 183 ? 27.457 17.362 -23.274 1.00 35.14 273 MET A O 1
ATOM 2528 N N . ALA B 2 184 ? 27.084 18.836 -21.619 1.00 31.81 274 ALA A N 1
ATOM 2529 C CA . ALA B 2 184 ? 28.176 19.717 -22.000 1.00 33.30 274 ALA A CA 1
ATOM 2530 C C . ALA B 2 184 ? 29.454 19.432 -21.221 1.00 34.28 274 ALA A C 1
ATOM 2531 O O . ALA B 2 184 ? 30.386 20.241 -21.263 1.00 34.00 274 ALA A O 1
ATOM 2538 N N . ASP B 2 185 ? 29.514 18.304 -20.512 1.00 34.91 275 ASP A N 1
ATOM 2539 C CA . ASP B 2 185 ? 30.695 17.884 -19.761 1.00 35.90 275 ASP A CA 1
A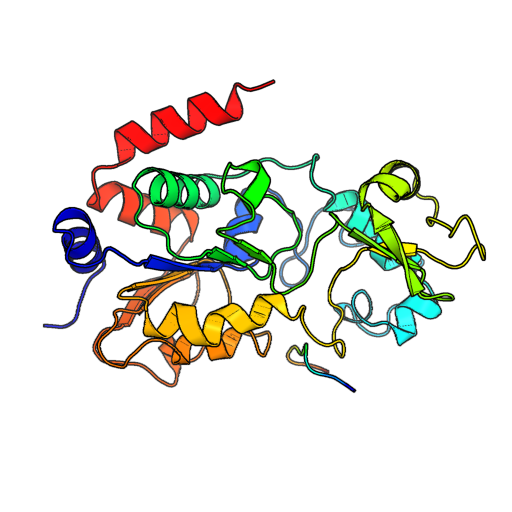TOM 2540 C C . ASP B 2 185 ? 31.114 18.901 -18.704 1.00 35.54 275 ASP A C 1
ATOM 2541 O O . ASP B 2 185 ? 32.279 18.928 -18.296 1.00 38.22 275 ASP A O 1
ATOM 2550 N N . ARG B 2 186 ? 30.191 19.739 -18.239 1.00 31.66 276 ARG A N 1
ATOM 2551 C CA . ARG B 2 186 ? 30.454 20.649 -17.132 1.00 32.05 276 ARG A CA 1
ATOM 2552 C C . ARG B 2 186 ? 29.597 20.246 -15.941 1.00 30.18 276 ARG A C 1
ATOM 2553 O O . ARG B 2 186 ? 28.393 20.006 -16.088 1.00 32.59 276 ARG A O 1
ATOM 2574 N N . VAL B 2 187 ? 30.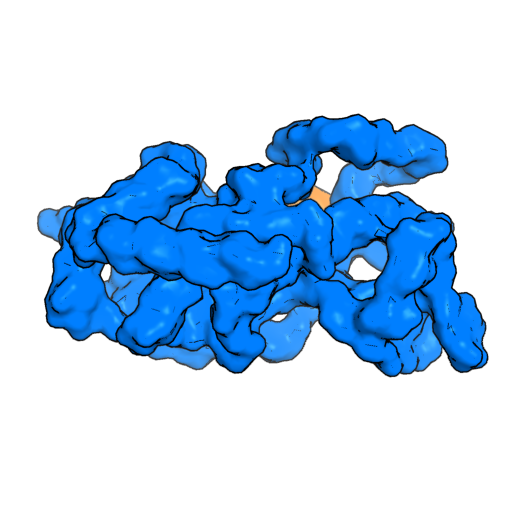224 20.160 -14.772 1.00 27.78 277 VAL A N 1
ATOM 2575 C CA . VAL B 2 187 ? 29.519 19.740 -13.555 1.00 26.96 277 VAL A CA 1
ATOM 2576 C C . VAL B 2 187 ? 28.356 20.690 -13.295 1.00 28.72 277 VAL A C 1
ATOM 2577 O O . VAL B 2 187 ? 28.536 21.922 -13.358 1.00 30.31 277 VAL A O 1
ATOM 2590 N N . PRO B 2 188 ? 27.153 20.196 -13.002 1.00 29.34 278 PRO A N 1
ATOM 2591 C CA . PRO B 2 188 ? 26.050 21.111 -12.680 1.00 26.71 278 PRO A CA 1
ATOM 2592 C C . PRO B 2 188 ? 26.227 21.706 -11.290 1.00 25.58 278 PRO A C 1
ATOM 2593 O O . PRO B 2 188 ? 26.498 20.992 -10.321 1.00 24.98 278 PRO A O 1
ATOM 2604 N N . ARG B 2 189 ? 26.072 23.023 -11.202 1.00 25.85 279 ARG A N 1
ATOM 2605 C CA . ARG B 2 189 ? 26.215 23.754 -9.954 1.00 26.29 279 ARG A CA 1
ATOM 2606 C C . ARG B 2 189 ? 24.856 24.278 -9.501 1.00 24.90 279 ARG A C 1
ATOM 2607 O O . ARG B 2 189 ? 23.971 24.548 -10.317 1.00 26.22 279 ARG A O 1
ATOM 2628 N N . CYS B 2 190 ? 24.701 24.417 -8.193 1.00 23.54 280 CYS A N 1
ATOM 2629 C CA . CYS B 2 190 ? 23.425 24.833 -7.625 1.00 24.60 280 CYS A CA 1
ATOM 2630 C C . CYS B 2 190 ? 23.238 26.339 -7.799 1.00 25.25 280 CYS A C 1
ATOM 2631 O O . CYS B 2 190 ? 24.135 27.112 -7.448 1.00 22.48 280 CYS A O 1
ATOM 2638 N N . PRO B 2 191 ? 22.095 26.795 -8.321 1.00 26.05 281 PRO A N 1
ATOM 2639 C CA . PRO B 2 191 ? 21.898 28.246 -8.478 1.00 26.52 281 PRO A CA 1
ATOM 2640 C C . PRO B 2 191 ? 21.852 29.001 -7.161 1.00 25.70 281 PRO A C 1
ATOM 2641 O O . PRO B 2 191 ? 22.018 30.227 -7.168 1.00 25.42 281 PRO A O 1
ATOM 2652 N N . VAL B 2 192 ? 21.644 28.318 -6.039 1.00 24.59 282 VAL A N 1
ATOM 2653 C CA . VAL B 2 192 ? 21.544 28.985 -4.743 1.00 25.10 282 VAL A CA 1
ATOM 2654 C C . VAL B 2 192 ? 22.895 29.043 -4.040 1.00 25.36 282 VAL A C 1
ATOM 2655 O O . VAL B 2 192 ? 23.351 30.121 -3.650 1.00 25.53 282 VAL A O 1
ATOM 2668 N N . CYS B 2 193 ? 23.561 27.898 -3.862 1.00 23.64 283 CYS A N 1
ATOM 2669 C CA . CYS B 2 193 ? 24.838 27.857 -3.158 1.00 24.12 283 CYS A CA 1
ATOM 2670 C C . CYS B 2 193 ? 26.006 27.421 -4.033 1.00 23.43 283 CYS A C 1
ATOM 2671 O O . CYS B 2 193 ? 27.131 27.331 -3.530 1.00 23.31 283 CYS A O 1
ATOM 2678 N N . THR B 2 194 ? 25.786 27.164 -5.322 1.00 23.88 284 THR A N 1
ATOM 2679 C CA . THR B 2 194 ? 26.811 26.707 -6.260 1.00 24.18 284 THR A CA 1
ATOM 2680 C C . THR B 2 194 ? 27.356 25.328 -5.915 1.00 23.54 284 THR A C 1
ATOM 2681 O O . THR B 2 194 ? 28.318 24.878 -6.547 1.00 24.03 284 THR A O 1
ATOM 2692 N N . GLY B 2 195 ? 26.777 24.640 -4.935 1.00 23.65 285 GLY A N 1
ATOM 2693 C CA . GLY B 2 195 ? 27.180 23.275 -4.666 1.00 25.70 285 GLY A CA 1
ATOM 2694 C C . GLY B 2 195 ? 26.914 22.362 -5.848 1.00 24.08 285 GLY A C 1
ATOM 2695 O O . GLY B 2 195 ? 26.173 22.689 -6.776 1.00 23.82 285 GLY A O 1
ATOM 2699 N N . VAL B 2 196 ? 27.541 21.188 -5.811 1.00 24.29 286 VAL A N 1
ATOM 2700 C CA . VAL B 2 196 ? 27.351 20.215 -6.878 1.00 25.62 286 VAL A CA 1
ATOM 2701 C C . VAL B 2 196 ? 25.946 19.639 -6.787 1.00 23.30 286 VAL A C 1
ATOM 2702 O O . VAL B 2 196 ? 25.513 19.175 -5.724 1.00 23.74 286 VAL A O 1
ATOM 2715 N N . VAL B 2 197 ? 25.224 19.675 -7.902 1.00 24.23 287 VAL A N 1
ATOM 2716 C CA . VAL B 2 197 ? 23.886 19.103 -7.987 1.00 23.03 287 VAL A CA 1
ATOM 2717 C C . VAL B 2 197 ? 24.026 17.648 -8.420 1.00 23.80 287 VAL A C 1
ATOM 2718 O O . VAL B 2 197 ? 24.622 17.356 -9.462 1.00 23.64 287 VAL A O 1
ATOM 2731 N N . LYS B 2 198 ? 23.479 16.735 -7.619 1.00 24.66 288 LYS A N 1
ATOM 2732 C CA . LYS B 2 198 ? 23.605 15.306 -7.870 1.00 24.22 288 LYS A CA 1
ATOM 2733 C C . LYS B 2 198 ? 22.261 14.732 -8.294 1.00 25.07 288 LYS A C 1
ATOM 2734 O O . LYS B 2 198 ? 21.281 14.871 -7.548 1.00 23.66 288 LYS A O 1
ATOM 2753 N N . PRO B 2 199 ? 22.156 14.082 -9.454 1.00 25.05 289 PRO A N 1
ATOM 2754 C CA . PRO B 2 199 ? 20.915 13.375 -9.788 1.00 24.93 289 PRO A CA 1
ATOM 2755 C C . PRO B 2 199 ? 20.522 12.412 -8.675 1.00 25.36 289 PRO A C 1
ATOM 2756 O O . PRO B 2 199 ? 21.374 11.818 -8.010 1.00 22.77 289 PRO A O 1
ATOM 2767 N N . ASP B 2 200 ? 19.214 12.255 -8.479 1.00 24.71 290 ASP A N 1
ATOM 2768 C CA . ASP B 2 200 ? 18.707 11.388 -7.421 1.00 25.68 290 ASP A CA 1
ATOM 2769 C C . ASP B 2 200 ? 18.968 9.920 -7.740 1.00 24.40 290 ASP A C 1
ATOM 2770 O O . ASP B 2 200 ? 18.031 9.120 -7.839 1.00 23.21 290 ASP A O 1
ATOM 2779 N N . ILE B 2 201 ? 20.239 9.559 -7.902 1.00 25.10 291 ILE A N 1
ATOM 2780 C CA . ILE B 2 201 ? 20.655 8.173 -8.068 1.00 25.01 291 ILE A CA 1
ATOM 2781 C C . ILE B 2 201 ? 21.080 7.651 -6.705 1.00 24.43 291 ILE A C 1
ATOM 2782 O O . ILE B 2 201 ? 21.843 8.310 -5.989 1.00 23.02 291 ILE A O 1
ATOM 2798 N N . VAL B 2 202 ? 20.580 6.473 -6.338 1.00 23.54 292 VAL A N 1
ATOM 2799 C CA . VAL B 2 202 ? 20.972 5.856 -5.077 1.00 25.65 292 VAL A CA 1
ATOM 2800 C C . VAL B 2 202 ? 22.406 5.358 -5.198 1.00 24.90 292 VAL A C 1
ATOM 2801 O O . VAL B 2 202 ? 22.712 4.497 -6.031 1.00 25.52 292 VAL A O 1
ATOM 2814 N N . PHE B 2 203 ? 23.292 5.907 -4.377 1.00 26.16 293 PHE A N 1
ATOM 2815 C CA . PHE B 2 203 ? 24.643 5.390 -4.245 1.00 26.80 293 PHE A CA 1
ATOM 2816 C C . PHE B 2 203 ? 24.680 4.292 -3.188 1.00 27.80 293 PHE A C 1
ATOM 2817 O O . PHE B 2 203 ? 23.752 4.124 -2.396 1.00 27.42 293 PHE A O 1
ATOM 2834 N N . PHE B 2 204 ? 25.772 3.534 -3.187 1.00 28.01 294 PHE A N 1
ATOM 2835 C CA . PHE B 2 204 ? 25.967 2.518 -2.163 1.00 30.13 294 PHE A CA 1
ATOM 2836 C C . PHE B 2 204 ? 26.168 3.191 -0.812 1.00 29.06 294 PHE A C 1
ATOM 2837 O O . PHE B 2 204 ? 26.926 4.159 -0.694 1.00 26.39 294 PHE A O 1
ATOM 2854 N N . GLY B 2 205 ? 25.482 2.680 0.207 1.00 30.31 295 GLY A N 1
ATOM 2855 C CA . GLY B 2 205 ? 25.463 3.311 1.508 1.00 33.56 295 GLY A CA 1
ATOM 2856 C C . GLY B 2 205 ? 24.390 4.362 1.682 1.00 34.21 295 GLY A C 1
ATOM 2857 O O . GLY B 2 205 ? 24.348 5.009 2.736 1.00 35.70 295 GLY A O 1
ATOM 2861 N N . GLU B 2 206 ? 23.525 4.563 0.679 1.00 31.15 296 GLU A N 1
ATOM 2862 C CA . GLU B 2 206 ? 22.415 5.499 0.757 1.00 29.43 296 GLU A CA 1
ATOM 2863 C C . GLU B 2 206 ? 21.097 4.747 0.905 1.00 30.73 296 GLU A C 1
ATOM 2864 O O . GLU B 2 206 ? 20.940 3.652 0.359 1.00 29.73 296 GLU A O 1
ATOM 2876 N N . PRO B 2 207 ? 20.122 5.308 1.617 1.00 31.97 297 PRO A N 1
ATOM 2877 C CA . PRO B 2 207 ? 18.812 4.656 1.691 1.00 30.20 297 PRO A CA 1
ATOM 2878 C C . PRO B 2 207 ? 18.089 4.727 0.357 1.00 27.68 297 PRO A C 1
ATOM 2879 O O . PRO B 2 207 ? 18.230 5.684 -0.407 1.00 28.25 297 PRO A O 1
ATOM 2890 N N . LEU B 2 208 ? 17.313 3.689 0.077 1.00 29.52 298 LEU A N 1
ATOM 2891 C CA . LEU B 2 208 ? 16.525 3.659 -1.140 1.00 27.33 298 LEU A CA 1
ATOM 2892 C C . LEU B 2 208 ? 15.322 4.587 -1.012 1.00 25.74 298 LEU A C 1
ATOM 2893 O O . LEU B 2 208 ? 14.898 4.921 0.097 1.00 26.18 298 LEU A O 1
ATOM 2909 N N . PRO B 2 209 ? 14.757 5.028 -2.136 1.00 25.21 299 PRO A N 1
ATOM 2910 C CA . PRO B 2 209 ? 13.598 5.924 -2.062 1.00 23.83 299 PRO A CA 1
ATOM 2911 C C . PRO B 2 209 ? 12.424 5.241 -1.378 1.00 25.17 299 PRO A C 1
ATOM 2912 O O . PRO B 2 209 ? 12.175 4.049 -1.572 1.00 24.49 299 PRO A O 1
ATOM 2923 N N . GLN B 2 210 ? 11.703 6.012 -0.560 1.00 24.60 300 GLN A N 1
ATOM 2924 C CA . GLN B 2 210 ? 10.612 5.445 0.224 1.00 25.44 300 GLN A CA 1
ATOM 2925 C C . GLN B 2 210 ? 9.539 4.812 -0.651 1.00 24.51 300 GLN A C 1
ATOM 2926 O O . GLN B 2 210 ? 8.774 3.973 -0.161 1.00 21.16 300 GLN A O 1
ATOM 2940 N N . ARG B 2 211 ? 9.465 5.183 -1.932 1.00 24.43 301 ARG A N 1
ATOM 2941 C CA . ARG B 2 211 ? 8.546 4.509 -2.842 1.00 22.57 301 ARG A CA 1
ATOM 2942 C C . ARG B 2 211 ? 8.896 3.037 -3.009 1.00 23.12 301 ARG A C 1
ATOM 2943 O O . ARG B 2 211 ? 8.043 2.249 -3.431 1.00 22.74 301 ARG A O 1
ATOM 2964 N N . PHE B 2 212 ? 10.132 2.651 -2.685 1.00 24.04 302 PHE A N 1
ATOM 2965 C CA . PHE B 2 212 ? 10.506 1.243 -2.683 1.00 21.59 302 PHE A CA 1
ATOM 2966 C C . PHE B 2 212 ? 9.685 0.435 -1.686 1.00 21.84 302 PHE A C 1
ATOM 2967 O O . PHE B 2 212 ? 9.636 -0.795 -1.792 1.00 21.35 302 PHE A O 1
ATOM 2984 N N . LEU B 2 213 ? 9.032 1.095 -0.728 1.00 21.23 303 LEU A N 1
ATOM 2985 C CA . LEU B 2 213 ? 8.277 0.388 0.299 1.00 22.14 303 LEU A CA 1
ATOM 2986 C C . LEU B 2 213 ? 6.960 -0.180 -0.214 1.00 22.22 303 LEU A C 1
ATOM 2987 O O . LEU B 2 213 ? 6.297 -0.914 0.526 1.00 21.72 303 LEU A O 1
ATOM 3003 N N . LEU B 2 214 ? 6.567 0.130 -1.452 1.00 20.31 304 LEU A N 1
ATOM 3004 C CA . LEU B 2 214 ? 5.358 -0.462 -2.012 1.00 22.08 304 LEU A CA 1
ATOM 3005 C C . LEU B 2 214 ? 5.473 -1.972 -2.167 1.00 21.91 304 LEU A C 1
ATOM 3006 O O . LEU B 2 214 ? 4.451 -2.645 -2.329 1.00 21.39 304 LEU A O 1
ATOM 3022 N N . HIS B 2 215 ? 6.689 -2.521 -2.125 1.00 21.07 305 HIS A N 1
ATOM 3023 C CA . HIS B 2 215 ? 6.841 -3.966 -2.235 1.00 21.44 305 HIS A CA 1
ATOM 3024 C C . HIS B 2 215 ? 6.211 -4.694 -1.058 1.00 21.23 305 HIS A C 1
ATOM 3025 O O . HIS B 2 215 ? 5.882 -5.879 -1.181 1.00 19.74 305 HIS A O 1
ATOM 3039 N N . VAL B 2 216 ? 6.042 -4.015 0.080 1.00 22.59 306 VAL A N 1
ATOM 3040 C CA . VAL B 2 216 ? 5.427 -4.645 1.245 1.00 20.98 306 VAL A CA 1
ATOM 3041 C C . VAL B 2 216 ? 3.993 -5.051 0.941 1.00 20.25 306 VAL A C 1
ATOM 3042 O O . VAL B 2 216 ? 3.465 -5.991 1.546 1.00 24.44 306 VAL A O 1
ATOM 3055 N N . VAL B 2 217 ? 3.344 -4.367 0.001 1.00 21.86 307 VAL A N 1
ATOM 3056 C CA . VAL B 2 217 ? 1.956 -4.653 -0.347 1.00 23.57 307 VAL A CA 1
ATOM 3057 C C . VAL B 2 217 ? 1.896 -5.355 -1.698 1.00 23.63 307 VAL A C 1
ATOM 3058 O O . VAL B 2 217 ? 1.009 -6.184 -1.937 1.00 25.97 307 VAL A O 1
ATOM 3071 N N . ASP B 2 218 ? 2.850 -5.053 -2.582 1.00 22.19 308 ASP A N 1
ATOM 3072 C CA . ASP B 2 218 ? 2.716 -5.485 -3.970 1.00 22.85 308 ASP A CA 1
ATOM 3073 C C . ASP B 2 218 ? 3.038 -6.963 -4.155 1.00 21.92 308 ASP A C 1
ATOM 3074 O O . ASP B 2 218 ? 2.376 -7.645 -4.944 1.00 22.66 308 ASP A O 1
ATOM 3083 N N . PHE B 2 219 ? 4.049 -7.472 -3.467 1.00 18.99 309 PHE A N 1
ATOM 3084 C CA . PHE B 2 219 ? 4.492 -8.838 -3.717 1.00 22.26 309 PHE A CA 1
ATOM 3085 C C . PHE B 2 219 ? 3.525 -9.848 -3.112 1.00 18.85 309 PHE A C 1
ATOM 3086 O O . PHE B 2 219 ? 3.199 -10.848 -3.763 1.00 19.89 309 PHE A O 1
ATOM 3103 N N . PRO B 2 220 ? 3.049 -9.641 -1.880 1.00 20.95 310 PRO A N 1
ATOM 3104 C CA . PRO B 2 220 ? 1.965 -10.505 -1.383 1.00 20.74 310 PRO A CA 1
ATOM 3105 C C . PRO B 2 220 ? 0.739 -10.486 -2.277 1.00 19.82 310 PRO A C 1
ATOM 3106 O O . PRO B 2 220 ? 0.104 -11.530 -2.476 1.00 22.29 310 PRO A O 1
ATOM 3117 N N . MET B 2 221 ? 0.389 -9.321 -2.828 1.00 21.89 311 MET A N 1
ATOM 3118 C CA . MET B 2 221 ? -0.746 -9.220 -3.739 1.00 23.43 311 MET A CA 1
ATOM 3119 C C . MET B 2 221 ? -0.491 -9.933 -5.060 1.00 23.78 311 MET A C 1
ATOM 3120 O O . MET B 2 221 ? -1.443 -10.204 -5.798 1.00 24.67 311 MET A O 1
ATOM 3134 N N . ALA B 2 222 ? 0.764 -10.238 -5.374 1.00 20.52 312 ALA A N 1
ATOM 3135 C CA . ALA B 2 222 ? 1.104 -10.825 -6.661 1.00 22.59 312 ALA A CA 1
ATOM 3136 C C . ALA B 2 222 ? 0.735 -12.301 -6.702 1.00 24.36 312 ALA A C 1
ATOM 3137 O O . ALA B 2 222 ? 0.866 -13.020 -5.706 1.00 23.93 312 ALA A O 1
ATOM 3144 N N . ASP B 2 223 ? 0.266 -12.747 -7.866 1.00 23.41 313 ASP A N 1
ATOM 3145 C CA . ASP B 2 223 ? 0.090 -14.163 -8.150 1.00 26.69 313 ASP A CA 1
ATOM 3146 C C . ASP B 2 223 ? 1.142 -14.687 -9.117 1.00 25.36 313 ASP A C 1
ATOM 3147 O O . ASP B 2 223 ? 1.114 -15.873 -9.464 1.00 23.31 313 ASP A O 1
ATOM 3156 N N . LEU B 2 224 ? 2.070 -13.838 -9.555 1.00 23.80 314 LEU A N 1
ATOM 3157 C CA . LEU B 2 224 ? 3.168 -14.265 -10.408 1.00 22.86 314 LEU A CA 1
ATOM 3158 C C . LEU B 2 224 ? 4.325 -13.292 -10.241 1.00 23.05 314 LEU A C 1
ATOM 3159 O O . LEU B 2 224 ? 4.114 -12.081 -10.133 1.00 22.84 314 LEU A O 1
ATOM 3175 N N . LEU B 2 225 ? 5.541 -13.831 -10.219 1.00 22.47 315 LEU A N 1
ATOM 3176 C CA . LEU B 2 225 ? 6.759 -13.035 -10.174 1.00 20.80 315 LEU A CA 1
ATOM 3177 C C . LEU B 2 225 ? 7.599 -13.353 -11.400 1.00 20.20 315 LEU A C 1
ATOM 3178 O O . LEU B 2 225 ? 7.795 -14.526 -11.736 1.00 20.32 315 LEU A O 1
ATOM 3194 N N . LEU B 2 226 ? 8.087 -12.311 -12.065 1.00 21.78 316 LEU A N 1
ATOM 3195 C CA . LEU B 2 226 ? 9.014 -12.443 -13.180 1.00 21.95 316 LEU A CA 1
ATOM 3196 C C . LEU B 2 226 ? 10.328 -11.779 -12.801 1.00 21.00 316 LEU A C 1
ATOM 3197 O O . LEU B 2 226 ? 10.340 -10.630 -12.350 1.00 21.57 316 LEU A O 1
ATOM 3213 N N . ILE B 2 227 ? 11.425 -12.504 -12.985 1.00 20.56 317 ILE A N 1
ATOM 3214 C CA . ILE B 2 227 ? 12.769 -11.994 -12.742 1.00 22.32 317 ILE A CA 1
ATOM 3215 C C . ILE B 2 227 ? 13.494 -11.985 -14.079 1.00 21.24 317 ILE A C 1
ATOM 3216 O O . ILE B 2 227 ? 13.678 -13.042 -14.695 1.00 20.82 317 ILE A O 1
ATOM 3232 N N . LEU B 2 228 ? 13.900 -10.797 -14.526 1.00 21.95 318 LEU A N 1
ATOM 3233 C CA . LEU B 2 228 ? 14.484 -10.607 -15.849 1.00 23.07 318 LEU A CA 1
ATOM 3234 C C . LEU B 2 228 ? 15.849 -9.948 -15.720 1.00 22.18 318 LEU A C 1
ATOM 3235 O O . LEU B 2 228 ? 15.966 -8.859 -15.147 1.00 20.18 318 LEU A O 1
ATOM 3251 N N . GLY B 2 229 ? 16.872 -10.605 -16.260 1.00 23.92 319 GLY A N 1
ATOM 3252 C CA . GLY B 2 229 ? 18.177 -9.999 -16.436 1.00 23.60 319 GLY A CA 1
ATOM 3253 C C . GLY B 2 229 ? 18.769 -9.354 -15.200 1.00 23.60 319 GLY A C 1
ATOM 3254 O O . GLY B 2 229 ? 19.046 -8.150 -15.196 1.00 22.90 319 GLY A O 1
ATOM 3258 N N . THR B 2 230 ? 18.986 -10.139 -14.149 1.00 24.42 320 THR A N 1
ATOM 3259 C CA . THR B 2 230 ? 19.688 -9.645 -12.974 1.00 24.98 320 THR A CA 1
ATOM 3260 C C . THR B 2 230 ? 20.371 -10.810 -12.277 1.00 23.84 320 THR A C 1
ATOM 3261 O O . THR B 2 230 ? 19.836 -11.921 -12.236 1.00 25.03 320 THR A O 1
ATOM 3272 N N . SER B 2 231 ? 21.558 -10.551 -11.737 1.00 23.58 321 SER A N 1
ATOM 3273 C CA . SER B 2 231 ? 22.290 -11.545 -10.966 1.00 24.11 321 SER A CA 1
ATOM 3274 C C . SER B 2 231 ? 21.950 -11.503 -9.481 1.00 24.44 321 SER A C 1
ATOM 3275 O O . SER B 2 231 ? 22.533 -12.267 -8.705 1.00 24.11 321 SER A O 1
ATOM 3283 N N . LEU B 2 232 ? 21.028 -10.632 -9.073 1.00 24.11 322 LEU A N 1
ATOM 3284 C CA . LEU B 2 232 ? 20.555 -10.554 -7.693 1.00 23.89 322 LEU A CA 1
ATOM 3285 C C . LEU B 2 232 ? 21.725 -10.454 -6.713 1.00 24.85 322 LEU A C 1
ATOM 3286 O O . LEU B 2 232 ? 21.880 -11.257 -5.791 1.00 24.16 322 LEU A O 1
ATOM 3302 N N . GLU B 2 233 ? 22.550 -9.428 -6.928 1.00 26.60 323 GLU A N 1
ATOM 3303 C CA . GLU B 2 233 ? 23.709 -9.166 -6.087 1.00 26.50 323 GLU A CA 1
ATOM 3304 C C . GLU B 2 233 ? 23.606 -7.855 -5.317 1.00 26.33 323 GLU A C 1
ATOM 3305 O O . GLU B 2 233 ? 24.553 -7.498 -4.605 1.00 24.33 323 GLU A O 1
ATOM 3317 N N . VAL B 2 234 ? 22.496 -7.131 -5.433 1.00 26.30 324 VAL A N 1
ATOM 3318 C CA . VAL B 2 234 ? 22.342 -5.811 -4.830 1.00 26.40 324 VAL A CA 1
ATOM 3319 C C . VAL B 2 234 ? 21.194 -5.884 -3.833 1.00 25.90 324 VAL A C 1
ATOM 3320 O O . VAL B 2 234 ? 20.035 -6.081 -4.220 1.00 24.11 324 VAL A O 1
ATOM 3333 N N . GLU B 2 235 ? 21.512 -5.713 -2.553 1.00 27.75 325 GLU A N 1
ATOM 3334 C CA . GLU B 2 235 ? 20.496 -5.667 -1.507 1.00 26.16 325 GLU A CA 1
ATOM 3335 C C . GLU B 2 235 ? 20.045 -4.228 -1.287 1.00 27.29 325 GLU A C 1
ATOM 3336 O O . GLU B 2 235 ? 20.803 -3.296 -1.556 1.00 27.36 325 GLU A O 1
ATOM 3348 N N . PRO B 2 236 ? 18.812 -4.036 -0.789 1.00 26.02 326 PRO A N 1
ATOM 3349 C CA . PRO B 2 236 ? 17.830 -5.063 -0.426 1.00 25.08 326 PRO A CA 1
ATOM 3350 C C . PRO B 2 236 ? 16.936 -5.498 -1.589 1.00 24.84 326 PRO A C 1
ATOM 3351 O O . PRO B 2 236 ? 15.921 -6.161 -1.367 1.00 24.42 326 PRO A O 1
ATOM 3362 N N . PHE B 2 237 ? 17.317 -5.132 -2.816 1.00 24.70 327 PHE A N 1
ATOM 3363 C CA . PHE B 2 237 ? 16.489 -5.447 -3.976 1.00 23.49 327 PHE A CA 1
ATOM 3364 C C . PHE B 2 237 ? 16.416 -6.950 -4.214 1.00 23.09 327 PHE A C 1
ATOM 3365 O O . PHE B 2 237 ? 15.358 -7.475 -4.576 1.00 23.23 327 PHE A O 1
ATOM 3382 N N . ALA B 2 238 ? 17.529 -7.660 -4.012 1.00 25.07 328 ALA A N 1
ATOM 3383 C CA . ALA B 2 238 ? 17.561 -9.089 -4.305 1.00 25.50 328 ALA A CA 1
ATOM 3384 C C . ALA B 2 238 ? 16.644 -9.872 -3.373 1.00 24.91 328 ALA A C 1
ATOM 3385 O O . ALA B 2 238 ? 16.032 -10.864 -3.786 1.00 25.78 328 ALA A O 1
ATOM 3392 N N . SER B 2 239 ? 16.536 -9.448 -2.112 1.00 24.03 329 SER A N 1
ATOM 3393 C CA . SER B 2 239 ? 15.662 -10.138 -1.169 1.00 25.86 329 SER A CA 1
ATOM 3394 C C . SER B 2 239 ? 14.202 -10.105 -1.603 1.00 23.51 329 SER A C 1
ATOM 3395 O O . SER B 2 239 ? 13.403 -10.912 -1.114 1.00 22.90 329 SER A O 1
ATOM 3403 N N . LEU B 2 240 ? 13.836 -9.194 -2.507 1.00 22.55 330 LEU A N 1
ATOM 3404 C CA . LEU B 2 240 ? 12.460 -9.116 -2.988 1.00 22.34 330 LEU A CA 1
ATOM 3405 C C . LEU B 2 240 ? 11.963 -10.442 -3.547 1.00 22.77 330 LEU A C 1
ATOM 3406 O O . LEU B 2 240 ? 10.750 -10.674 -3.583 1.00 19.55 330 LEU A O 1
ATOM 3422 N N . THR B 2 241 ? 12.865 -11.314 -3.997 1.00 22.70 331 THR A N 1
ATOM 3423 C CA . THR B 2 241 ? 12.439 -12.608 -4.516 1.00 23.81 331 THR A CA 1
ATOM 3424 C C . THR B 2 241 ? 11.735 -13.443 -3.453 1.00 24.68 331 THR A C 1
ATOM 3425 O O . THR B 2 241 ? 10.990 -14.365 -3.801 1.00 22.72 331 THR A O 1
ATOM 3436 N N . GLU B 2 242 ? 11.943 -13.133 -2.171 1.00 25.86 332 GLU A N 1
ATOM 3437 C CA . GLU B 2 242 ? 11.341 -13.885 -1.076 1.00 25.26 332 GLU A CA 1
ATOM 3438 C C . GLU B 2 242 ? 9.947 -13.405 -0.703 1.00 24.19 332 GLU A C 1
ATOM 3439 O O . GLU B 2 242 ? 9.241 -14.114 0.024 1.00 23.38 332 GLU A O 1
ATOM 3451 N N . ALA B 2 243 ? 9.536 -12.225 -1.165 1.00 23.27 333 ALA A N 1
ATOM 3452 C CA . ALA B 2 243 ? 8.355 -11.577 -0.607 1.00 21.48 333 ALA A CA 1
ATOM 3453 C C . ALA B 2 243 ? 7.045 -12.126 -1.156 1.00 21.26 333 ALA A C 1
ATOM 3454 O O . ALA B 2 243 ? 6.001 -11.928 -0.527 1.00 19.51 333 ALA A O 1
ATOM 3461 N N . VAL B 2 244 ? 7.063 -12.806 -2.303 1.00 22.45 334 VAL A N 1
ATOM 3462 C CA . VAL B 2 244 ? 5.832 -13.370 -2.839 1.00 21.74 334 VAL A CA 1
ATOM 3463 C C . VAL B 2 244 ? 5.425 -14.586 -2.014 1.00 21.46 334 VAL A C 1
ATOM 3464 O O . VAL B 2 244 ? 6.268 -15.311 -1.469 1.00 21.01 334 VAL A O 1
ATOM 3477 N N . ARG B 2 245 ? 4.115 -14.810 -1.921 1.00 21.65 335 ARG A N 1
ATOM 3478 C CA . ARG B 2 245 ? 3.586 -15.888 -1.098 1.00 22.78 335 ARG A CA 1
ATOM 3479 C C . ARG B 2 245 ? 4.081 -17.243 -1.601 1.00 22.99 335 ARG A C 1
ATOM 3480 O O . ARG B 2 245 ? 4.481 -17.404 -2.757 1.00 24.48 335 ARG A O 1
ATOM 3501 N N . SER B 2 246 ? 4.043 -18.230 -0.703 1.00 26.25 336 SER A N 1
ATOM 3502 C CA . SER B 2 246 ? 4.696 -19.515 -0.938 1.00 27.69 336 SER A CA 1
ATOM 3503 C C . SER B 2 246 ? 4.101 -20.297 -2.103 1.00 26.52 336 SER A C 1
ATOM 3504 O O . SER B 2 246 ? 4.714 -21.278 -2.539 1.00 27.88 336 SER A O 1
ATOM 3512 N N . SER B 2 247 ? 2.936 -19.904 -2.614 1.00 25.59 337 SER A N 1
ATOM 3513 C CA . SER B 2 247 ? 2.293 -20.613 -3.713 1.00 26.14 337 SER A CA 1
ATOM 3514 C C . SER B 2 247 ? 2.406 -19.874 -5.040 1.00 24.30 337 SER A C 1
ATOM 3515 O O . SER B 2 247 ? 1.741 -20.256 -6.009 1.00 25.10 337 SER A O 1
ATOM 3523 N N . VAL B 2 248 ? 3.226 -18.837 -5.112 1.00 22.80 338 VAL A N 1
ATOM 3524 C CA . VAL B 2 248 ? 3.305 -17.966 -6.283 1.00 22.66 338 VAL A CA 1
ATOM 3525 C C . VAL B 2 248 ? 4.449 -18.449 -7.168 1.00 23.49 338 VAL A C 1
ATOM 3526 O O . VAL B 2 248 ? 5.578 -18.583 -6.675 1.00 21.90 338 VAL A O 1
ATOM 3539 N N . PRO B 2 249 ? 4.213 -18.716 -8.454 1.00 24.87 339 PRO A N 1
ATOM 3540 C CA . PRO B 2 249 ? 5.330 -19.069 -9.337 1.00 22.80 339 PRO A CA 1
ATOM 3541 C C . PRO B 2 249 ? 6.342 -17.941 -9.438 1.00 20.82 339 PRO A C 1
ATOM 3542 O O . PRO B 2 249 ? 5.986 -16.764 -9.517 1.00 19.97 339 PRO A O 1
ATOM 3553 N N . ARG B 2 250 ? 7.615 -18.320 -9.436 1.00 21.23 340 ARG A N 1
ATOM 3554 C CA . ARG B 2 250 ? 8.725 -17.400 -9.649 1.00 19.01 340 ARG A CA 1
ATOM 3555 C C . ARG B 2 250 ? 9.436 -17.835 -10.923 1.00 18.91 340 ARG A C 1
ATOM 3556 O O . ARG B 2 250 ? 10.062 -18.900 -10.956 1.00 20.87 340 ARG A O 1
ATOM 3577 N N . LEU B 2 251 ? 9.329 -17.025 -11.971 1.00 17.24 341 LEU A N 1
ATOM 3578 C CA . LEU B 2 251 ? 9.924 -17.335 -13.264 1.00 18.56 341 LEU A CA 1
ATOM 3579 C C . LEU B 2 251 ? 11.168 -16.476 -13.457 1.00 21.89 341 LEU A C 1
ATOM 3580 O O . LEU B 2 251 ? 11.098 -15.245 -13.366 1.00 21.29 341 LEU A O 1
ATOM 3596 N N . LEU B 2 252 ? 12.296 -17.127 -13.724 1.00 20.43 342 LEU A N 1
ATOM 3597 C CA . LEU B 2 252 ? 13.576 -16.457 -13.910 1.00 21.14 342 LEU A CA 1
ATOM 3598 C C . LEU B 2 252 ? 14.015 -16.621 -15.358 1.00 22.19 342 LEU A C 1
ATOM 3599 O O . LEU B 2 252 ? 14.257 -17.744 -15.815 1.00 23.44 342 LEU A O 1
ATOM 3615 N N . ILE B 2 253 ? 14.112 -15.507 -16.070 1.00 23.20 343 ILE A N 1
ATOM 3616 C CA . ILE B 2 253 ? 14.661 -15.468 -17.418 1.00 22.56 343 ILE A CA 1
ATOM 3617 C C . ILE B 2 253 ? 16.000 -14.754 -17.299 1.00 23.52 343 ILE A C 1
ATOM 3618 O O . ILE B 2 253 ? 16.058 -13.525 -17.185 1.00 24.53 343 ILE A O 1
ATOM 3634 N N . ASN B 2 254 ? 17.084 -15.525 -17.311 1.00 25.52 344 ASN A N 1
ATOM 3635 C CA . ASN B 2 254 ? 18.391 -14.987 -16.969 1.00 26.70 344 ASN A CA 1
ATOM 3636 C C . ASN B 2 254 ? 19.468 -15.903 -17.528 1.00 29.00 344 ASN A C 1
ATOM 3637 O O . ASN B 2 254 ? 19.215 -17.064 -17.855 1.00 29.24 344 ASN A O 1
ATOM 3648 N N . ARG B 2 255 ? 20.682 -15.359 -17.627 1.00 31.66 345 ARG A N 1
ATOM 3649 C CA . ARG B 2 255 ? 21.816 -16.155 -18.080 1.00 31.78 345 ARG A CA 1
ATOM 3650 C C . ARG B 2 255 ? 22.169 -17.237 -17.069 1.00 33.14 345 ARG A C 1
ATOM 3651 O O . ARG B 2 255 ? 22.460 -18.378 -17.447 1.00 32.48 345 ARG A O 1
ATOM 3672 N N . ASP B 2 256 ? 22.145 -16.900 -15.782 1.00 33.57 346 ASP A N 1
ATOM 3673 C CA . ASP B 2 256 ? 22.561 -17.801 -14.721 1.00 32.26 346 ASP A CA 1
ATOM 3674 C C . ASP B 2 256 ? 21.411 -18.052 -13.756 1.00 30.28 346 ASP A C 1
ATOM 3675 O O . ASP B 2 256 ? 20.470 -17.260 -13.650 1.00 29.09 346 ASP A O 1
ATOM 3684 N N . LEU B 2 257 ? 21.501 -19.175 -13.049 1.00 28.06 347 LEU A N 1
ATOM 3685 C CA . LEU B 2 257 ? 20.598 -19.476 -11.943 1.00 26.69 347 LEU A CA 1
ATOM 3686 C C . LEU B 2 257 ? 21.168 -18.805 -10.698 1.00 27.16 347 LEU A C 1
ATOM 3687 O O . LEU B 2 257 ? 22.188 -19.248 -10.158 1.00 25.54 347 LEU A O 1
ATOM 3703 N N . VAL B 2 258 ? 20.515 -17.734 -10.245 1.00 25.50 348 VAL A N 1
ATOM 3704 C CA . VAL B 2 258 ? 21.091 -16.833 -9.257 1.00 25.32 348 VAL A CA 1
ATOM 3705 C C . VAL B 2 258 ? 20.135 -16.661 -8.085 1.00 25.38 348 VAL A C 1
ATOM 3706 O O . VAL B 2 258 ? 18.933 -16.918 -8.181 1.00 24.54 348 VAL A O 1
ATOM 3719 N N . GLY B 2 259 ? 20.698 -16.209 -6.967 1.00 24.20 349 GLY A N 1
ATOM 3720 C CA . GLY B 2 259 ? 19.922 -15.790 -5.826 1.00 22.40 349 GLY A CA 1
ATOM 3721 C C . GLY B 2 259 ? 19.145 -16.915 -5.177 1.00 23.66 349 GLY A C 1
ATOM 3722 O O . GLY B 2 259 ? 19.494 -18.095 -5.290 1.00 22.21 349 GLY A O 1
ATOM 3726 N N . PRO B 2 260 ? 18.074 -16.560 -4.464 1.00 22.43 350 PRO A N 1
ATOM 3727 C CA . PRO B 2 260 ? 17.265 -17.594 -3.802 1.00 23.74 350 PRO A CA 1
ATOM 3728 C C . PRO B 2 260 ? 16.718 -18.651 -4.741 1.00 23.52 350 PRO A C 1
ATOM 3729 O O . PRO B 2 260 ? 16.546 -19.801 -4.320 1.00 24.76 350 PRO A O 1
ATOM 3740 N N . LEU B 2 261 ? 16.436 -18.314 -6.000 1.00 23.57 351 LEU A N 1
ATOM 3741 C CA . LEU B 2 261 ? 15.996 -19.349 -6.927 1.00 24.68 351 LEU A CA 1
ATOM 3742 C C . LEU B 2 261 ? 17.083 -20.379 -7.196 1.00 22.76 351 LEU A C 1
ATOM 3743 O O . LEU B 2 261 ? 16.795 -21.415 -7.804 1.00 23.96 351 LEU A O 1
ATOM 3759 N N . ALA B 2 262 ? 18.313 -20.121 -6.750 1.00 23.37 352 ALA A N 1
ATOM 3760 C CA . ALA B 2 262 ? 19.409 -21.077 -6.833 1.00 23.62 352 ALA A CA 1
ATOM 3761 C C . ALA B 2 262 ? 19.658 -21.787 -5.509 1.00 22.78 352 ALA A C 1
ATOM 3762 O O . ALA B 2 262 ? 19.718 -23.018 -5.474 1.00 22.91 352 ALA A O 1
ATOM 3769 N N . TRP B 2 263 ? 19.791 -21.037 -4.412 1.00 23.16 353 TRP A N 1
ATOM 3770 C CA . TRP B 2 263 ? 20.143 -21.608 -3.116 1.00 22.42 353 TRP A CA 1
ATOM 3771 C C . TRP B 2 263 ? 18.988 -21.601 -2.122 1.00 25.79 353 TRP A C 1
ATOM 3772 O O . TRP B 2 263 ? 19.183 -21.979 -0.962 1.00 26.01 353 TRP A O 1
ATOM 3793 N N . HIS B 2 264 ? 17.792 -21.191 -2.540 1.00 23.78 354 HIS A N 1
ATOM 3794 C CA . HIS B 2 264 ? 16.611 -21.314 -1.694 1.00 25.77 354 HIS A CA 1
ATOM 3795 C C . HIS B 2 264 ? 15.402 -21.617 -2.571 1.00 25.18 354 HIS A C 1
ATOM 3796 O O . HIS B 2 264 ? 14.407 -20.882 -2.541 1.00 25.53 354 HIS A O 1
ATOM 3810 N N . PRO B 2 265 ? 15.449 -22.687 -3.358 1.00 26.36 355 PRO A N 1
ATOM 3811 C CA . PRO B 2 265 ? 14.405 -22.915 -4.361 1.00 25.87 355 PRO A CA 1
ATOM 3812 C C . PRO B 2 265 ? 13.050 -23.204 -3.734 1.00 25.13 355 PRO A C 1
ATOM 3813 O O . PRO B 2 265 ? 12.935 -23.620 -2.579 1.00 29.60 355 PRO A O 1
ATOM 3824 N N . ARG B 2 266 ? 12.012 -22.962 -4.529 1.00 25.16 356 ARG A N 1
ATOM 3825 C CA . ARG B 2 266 ? 10.638 -23.293 -4.180 1.00 26.28 356 ARG A CA 1
ATOM 3826 C C . ARG B 2 266 ? 10.055 -24.183 -5.267 1.00 23.82 356 ARG A C 1
ATOM 3827 O O . ARG B 2 266 ? 10.369 -24.018 -6.450 1.00 20.99 356 ARG A O 1
ATOM 3848 N N . SER B 2 267 ? 9.194 -25.120 -4.862 1.00 26.60 357 SER A N 1
ATOM 3849 C CA . SER B 2 267 ? 8.683 -26.127 -5.786 1.00 26.55 357 SER A CA 1
ATOM 3850 C C . SER B 2 267 ? 7.996 -25.519 -7.002 1.00 24.97 357 SER A C 1
ATOM 3851 O O . SER B 2 267 ? 7.865 -26.196 -8.027 1.00 24.58 357 SER A O 1
ATOM 3859 N N . ARG B 2 268 ? 7.552 -24.268 -6.918 1.00 25.07 358 ARG A N 1
ATOM 3860 C CA . ARG B 2 268 ? 6.834 -23.629 -8.010 1.00 24.70 358 ARG A CA 1
ATOM 3861 C C . ARG B 2 268 ? 7.733 -22.737 -8.858 1.00 23.24 358 ARG A C 1
ATOM 3862 O O . ARG B 2 268 ? 7.228 -21.987 -9.699 1.00 23.29 358 ARG A O 1
ATOM 3883 N N . ASP B 2 269 ? 9.049 -22.811 -8.669 1.00 22.60 359 ASP A N 1
ATOM 3884 C CA . ASP B 2 269 ? 9.975 -21.970 -9.413 1.00 22.09 359 ASP A CA 1
ATOM 3885 C C . ASP B 2 269 ? 10.196 -22.512 -10.821 1.00 22.41 359 ASP A C 1
ATOM 3886 O O . ASP B 2 269 ? 10.076 -23.713 -11.077 1.00 23.08 359 ASP A O 1
ATOM 3895 N N . VAL B 2 270 ? 10.516 -21.602 -11.738 1.00 22.09 360 VAL A N 1
ATOM 3896 C CA . VAL B 2 270 ? 10.857 -21.943 -13.114 1.00 22.93 360 VAL A CA 1
ATOM 3897 C C . VAL B 2 270 ? 12.029 -21.071 -13.539 1.00 22.33 360 VAL A C 1
ATOM 3898 O O . VAL B 2 270 ? 12.122 -19.902 -13.148 1.00 21.20 360 VAL A O 1
ATOM 3911 N N . ALA B 2 271 ? 12.920 -21.636 -14.347 1.00 22.71 361 ALA A N 1
ATOM 3912 C CA . ALA B 2 271 ? 14.132 -20.941 -14.769 1.00 23.62 361 ALA A CA 1
ATOM 3913 C C . ALA B 2 271 ? 14.332 -21.184 -16.256 1.00 24.87 361 ALA A C 1
ATOM 3914 O O . ALA B 2 271 ? 14.675 -22.297 -16.664 1.00 27.16 361 ALA A O 1
ATOM 3921 N N . GLN B 2 272 ? 14.107 -20.148 -17.064 1.00 23.67 362 GLN A N 1
ATOM 3922 C CA . GLN B 2 272 ? 14.431 -20.197 -18.488 1.00 26.06 362 GLN A CA 1
ATOM 3923 C C . GLN B 2 272 ? 15.840 -19.635 -18.655 1.00 26.94 362 GLN A C 1
ATOM 3924 O O . GLN B 2 272 ? 16.053 -18.461 -18.964 1.00 25.28 362 GLN A O 1
ATOM 3938 N N . LEU B 2 273 ? 16.821 -20.501 -18.429 1.00 27.80 363 LEU A N 1
ATOM 3939 C CA . LEU B 2 273 ? 18.213 -20.083 -18.452 1.00 29.90 363 LEU A CA 1
ATOM 3940 C C . LEU B 2 273 ? 18.709 -19.950 -19.885 1.00 31.51 363 LEU A C 1
ATOM 3941 O O . LEU B 2 273 ? 18.427 -20.793 -20.740 1.00 32.39 363 LEU A O 1
ATOM 3957 N N . GLY B 2 274 ? 19.454 -18.878 -20.135 1.00 29.31 364 GLY A N 1
ATOM 3958 C CA . GLY B 2 274 ? 19.938 -18.572 -21.463 1.00 30.89 364 GLY A CA 1
ATOM 3959 C C . GLY B 2 274 ? 19.937 -17.082 -21.727 1.00 32.87 364 GLY A C 1
ATOM 3960 O O . GLY B 2 274 ? 20.003 -16.277 -20.793 1.00 33.13 364 GLY A O 1
ATOM 3964 N N . ASP B 2 275 ? 19.855 -16.705 -22.998 1.00 33.99 365 ASP A N 1
ATOM 3965 C CA . ASP B 2 275 ? 19.849 -15.298 -23.371 1.00 32.55 365 ASP A CA 1
ATOM 3966 C C . ASP B 2 275 ? 18.510 -14.667 -22.998 1.00 31.74 365 ASP A C 1
ATOM 3967 O O . ASP B 2 275 ? 17.448 -15.212 -23.315 1.00 30.47 365 ASP A O 1
ATOM 3976 N N . VAL B 2 276 ? 18.559 -13.520 -22.312 1.00 31.36 366 VAL A N 1
ATOM 3977 C CA . VAL B 2 276 ? 17.329 -12.903 -21.817 1.00 30.54 366 VAL A CA 1
ATOM 3978 C C . VAL B 2 276 ? 16.389 -12.585 -22.972 1.00 28.87 366 VAL A C 1
ATOM 3979 O O . VAL B 2 276 ? 15.180 -12.840 -22.895 1.00 26.31 366 VAL A O 1
ATOM 3992 N N . VAL B 2 277 ? 16.924 -12.027 -24.059 1.00 28.78 367 VAL A N 1
ATOM 3993 C CA . VAL B 2 277 ? 16.096 -11.716 -25.221 1.00 29.00 367 VAL A CA 1
ATOM 3994 C C . VAL B 2 277 ? 15.489 -12.994 -25.785 1.00 29.85 367 VAL A C 1
ATOM 3995 O O . VAL B 2 277 ? 14.286 -13.063 -26.061 1.00 29.28 367 VAL A O 1
ATOM 4008 N N . HIS B 2 278 ? 16.314 -14.027 -25.959 1.00 30.16 368 HIS A N 1
ATOM 4009 C CA . HIS B 2 278 ? 15.805 -15.305 -26.443 1.00 31.50 368 HIS A CA 1
ATOM 4010 C C . HIS B 2 278 ? 14.781 -15.886 -25.475 1.00 29.84 368 HIS A C 1
ATOM 4011 O O . HIS B 2 278 ? 13.785 -16.484 -25.897 1.00 28.47 368 HIS A O 1
ATOM 4025 N N . GLY B 2 279 ? 15.006 -15.712 -24.171 1.00 28.83 369 GLY A N 1
ATOM 4026 C CA . GLY B 2 279 ? 14.065 -16.231 -23.193 1.00 26.45 369 GLY A CA 1
ATOM 4027 C C . GLY B 2 279 ? 12.730 -15.513 -23.231 1.00 27.52 369 GLY A C 1
ATOM 4028 O O . GLY B 2 279 ? 11.672 -16.142 -23.123 1.00 27.23 369 GLY A O 1
ATOM 4032 N N . VAL B 2 280 ? 12.757 -14.188 -23.384 1.00 26.30 370 VAL A N 1
ATOM 4033 C CA . VAL B 2 280 ? 11.517 -13.431 -23.507 1.00 25.88 370 VAL A CA 1
ATOM 4034 C C . VAL B 2 280 ? 10.831 -13.750 -24.828 1.00 26.08 370 VAL A C 1
ATOM 4035 O O . VAL B 2 280 ? 9.605 -13.901 -24.885 1.00 24.70 370 VAL A O 1
ATOM 4048 N N . GLU B 2 281 ? 11.606 -13.857 -25.911 1.00 27.90 371 GLU A N 1
ATOM 4049 C CA . GLU B 2 281 ? 11.042 -14.288 -27.186 1.00 30.28 371 GLU A CA 1
ATOM 4050 C C . GLU B 2 281 ? 10.314 -15.617 -27.038 1.00 29.10 371 GLU A C 1
ATOM 4051 O O . GLU B 2 281 ? 9.218 -15.800 -27.581 1.00 31.32 371 GLU A O 1
ATOM 4063 N N . SER B 2 282 ? 10.907 -16.556 -26.301 1.00 28.77 372 SER A N 1
ATOM 4064 C CA . SER B 2 282 ? 10.265 -17.849 -26.091 1.00 30.40 372 SER A CA 1
ATOM 4065 C C . SER B 2 282 ? 8.922 -17.680 -25.394 1.00 28.38 372 SER A C 1
ATOM 4066 O O . SER B 2 282 ? 7.894 -18.171 -25.874 1.00 27.23 372 SER A O 1
ATOM 4074 N N . LEU B 2 283 ? 8.910 -16.979 -24.258 1.00 27.02 373 LEU A N 1
ATOM 4075 C CA . LEU B 2 283 ? 7.663 -16.784 -23.525 1.00 27.60 373 LEU A CA 1
ATOM 4076 C C . LEU B 2 283 ? 6.628 -16.082 -24.394 1.00 27.11 373 LEU A C 1
ATOM 4077 O O . LEU B 2 283 ? 5.462 -16.492 -24.445 1.00 28.28 373 LEU A O 1
ATOM 4093 N N . VAL B 2 284 ? 7.037 -15.014 -25.084 1.00 28.29 374 VAL A N 1
ATOM 4094 C CA . VAL B 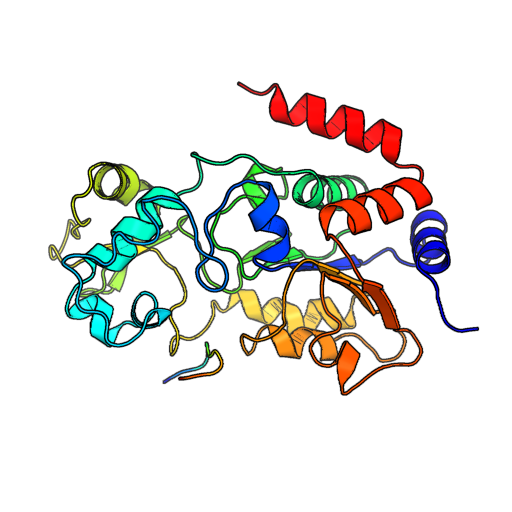2 284 ? 6.143 -14.348 -26.027 1.00 30.37 374 VAL A CA 1
ATOM 4095 C C . VAL B 2 284 ? 5.609 -15.351 -27.039 1.00 30.09 374 VAL A C 1
ATOM 4096 O O . VAL B 2 284 ? 4.425 -15.331 -27.396 1.00 29.74 374 VAL A O 1
ATOM 4109 N N . GLU B 2 285 ? 6.477 -16.238 -27.523 1.00 31.03 375 GLU A N 1
ATOM 4110 C CA . GLU B 2 285 ? 6.046 -17.242 -28.487 1.00 34.21 375 GLU A CA 1
ATOM 4111 C C . GLU B 2 285 ? 4.997 -18.165 -27.881 1.00 32.06 375 GLU A C 1
ATOM 4112 O O . GLU B 2 285 ? 3.991 -18.484 -28.526 1.00 33.02 375 GLU A O 1
ATOM 4124 N N . LEU B 2 286 ? 5.208 -18.595 -26.635 1.00 30.06 376 LEU A N 1
ATOM 4125 C CA . LEU B 2 286 ? 4.266 -19.493 -25.978 1.00 30.01 376 LEU A CA 1
ATOM 4126 C C . LEU B 2 286 ? 2.965 -18.798 -25.600 1.00 31.27 376 LEU A C 1
ATOM 4127 O O . LEU B 2 286 ? 1.942 -19.472 -25.446 1.00 31.70 376 LEU A O 1
ATOM 4143 N N . LEU B 2 287 ? 2.980 -17.474 -25.438 1.00 30.73 377 LEU A N 1
ATOM 4144 C CA . LEU B 2 287 ? 1.762 -16.729 -25.149 1.00 31.05 377 LEU A CA 1
ATOM 4145 C C . LEU B 2 287 ? 0.974 -16.374 -26.402 1.00 33.53 377 LEU A C 1
ATOM 4146 O O . LEU B 2 287 ? -0.132 -15.835 -26.284 1.00 35.54 377 LEU A O 1
ATOM 4162 N N . GLY B 2 288 ? 1.509 -16.655 -27.587 1.00 31.12 378 GLY A N 1
ATOM 4163 C CA . GLY B 2 288 ? 0.839 -16.271 -28.811 1.00 33.36 378 GLY A CA 1
ATOM 4164 C C . GLY B 2 288 ? 0.775 -14.780 -29.038 1.00 31.72 378 GLY A C 1
ATOM 4165 O O . GLY B 2 288 ? -0.074 -14.316 -29.803 1.00 30.86 378 GLY A O 1
ATOM 4169 N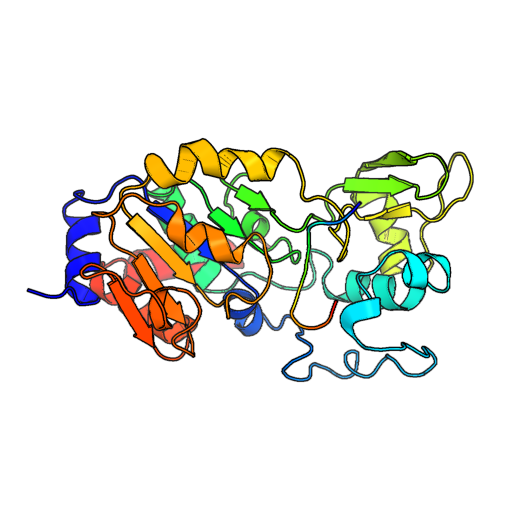 N . TRP B 2 289 ? 1.653 -14.014 -28.393 1.00 33.28 379 TRP A N 1
ATOM 4170 C CA . TRP B 2 289 ? 1.675 -12.562 -28.518 1.00 32.87 379 TRP A CA 1
ATOM 4171 C C . TRP B 2 289 ? 2.617 -12.072 -29.606 1.00 32.86 379 TRP A C 1
ATOM 4172 O O . TRP B 2 289 ? 2.787 -10.858 -29.750 1.00 35.89 379 TRP A O 1
ATOM 4193 N N . THR B 2 290 ? 3.237 -12.977 -30.366 1.00 33.94 380 THR A N 1
ATOM 4194 C CA . THR B 2 290 ? 4.238 -12.566 -31.345 1.00 37.50 380 THR A CA 1
ATOM 4195 C C . THR B 2 290 ? 3.696 -11.472 -32.257 1.00 42.41 380 THR A C 1
ATOM 4196 O O . THR B 2 290 ? 4.309 -10.409 -32.404 1.00 42.80 380 THR A O 1
ATOM 4207 N N . GLU B 2 291 ? 2.534 -11.710 -32.867 1.00 43.79 381 GLU A N 1
ATOM 4208 C CA . GLU B 2 291 ? 1.972 -10.733 -33.794 1.00 46.44 381 GLU A CA 1
ATOM 4209 C C . GLU B 2 291 ? 1.809 -9.370 -33.132 1.00 45.35 381 GLU A C 1
ATOM 4210 O O . GLU B 2 291 ? 2.098 -8.336 -33.745 1.00 47.46 381 GLU A O 1
ATOM 4222 N N . GLU B 2 292 ? 1.350 -9.346 -31.879 1.00 43.66 382 GLU A N 1
ATOM 4223 C CA . GLU B 2 292 ? 1.130 -8.072 -31.203 1.00 43.87 382 GLU A CA 1
ATOM 4224 C C . GLU B 2 292 ? 2.442 -7.423 -30.778 1.00 39.36 382 GLU A C 1
ATOM 4225 O O . GLU B 2 292 ? 2.542 -6.191 -30.758 1.00 38.16 382 GLU A O 1
ATOM 4237 N N . MET B 2 293 ? 3.456 -8.221 -30.439 1.00 38.91 383 MET A N 1
ATOM 4238 C CA . MET B 2 293 ? 4.768 -7.655 -30.141 1.00 40.03 383 MET A CA 1
ATOM 4239 C C . MET B 2 293 ? 5.357 -6.979 -31.373 1.00 40.04 383 MET A C 1
ATOM 4240 O O . MET B 2 293 ? 5.839 -5.842 -31.299 1.00 40.33 383 MET A O 1
ATOM 4254 N N . ARG B 2 294 ? 5.324 -7.664 -32.519 1.00 40.73 384 ARG A N 1
ATOM 4255 C CA . ARG B 2 294 ? 5.810 -7.068 -33.760 1.00 42.93 384 ARG A CA 1
ATOM 4256 C C . ARG B 2 294 ? 5.184 -5.696 -33.984 1.00 43.42 384 ARG A C 1
ATOM 4257 O O . ARG B 2 294 ? 5.885 -4.711 -34.246 1.00 41.99 384 ARG A O 1
ATOM 4278 N N . ASP B 2 295 ? 3.856 -5.613 -33.870 1.00 43.37 385 ASP A N 1
ATOM 4279 C CA . ASP B 2 295 ? 3.162 -4.358 -34.139 1.00 43.27 385 ASP A CA 1
ATOM 4280 C C . ASP B 2 295 ? 3.516 -3.294 -33.108 1.00 42.15 385 ASP A C 1
ATOM 4281 O O . ASP B 2 295 ? 3.752 -2.133 -33.462 1.00 42.24 385 ASP A O 1
ATOM 4290 N N . LEU B 2 296 ? 3.551 -3.665 -31.826 1.00 40.46 386 LEU A N 1
ATOM 4291 C CA . LEU B 2 296 ? 3.852 -2.691 -30.783 1.00 37.77 386 LEU A CA 1
ATOM 4292 C C . LEU B 2 296 ? 5.251 -2.110 -30.955 1.00 38.24 386 LEU A C 1
ATOM 4293 O O . LEU B 2 296 ? 5.445 -0.895 -30.830 1.00 38.87 386 LEU A O 1
ATOM 4309 N N . VAL B 2 297 ? 6.239 -2.960 -31.241 1.00 38.39 387 VAL A N 1
ATOM 4310 C CA . VAL B 2 297 ? 7.608 -2.476 -31.401 1.00 38.65 387 VAL A CA 1
ATOM 4311 C C . VAL B 2 297 ? 7.707 -1.558 -32.613 1.00 41.76 387 VAL A C 1
ATOM 4312 O O . VAL B 2 297 ? 8.456 -0.573 -32.605 1.00 41.01 387 VAL A O 1
ATOM 4325 N N . GLN B 2 298 ? 6.955 -1.862 -33.672 1.00 41.64 388 GLN A N 1
ATOM 4326 C CA . GLN B 2 298 ? 6.997 -1.026 -34.867 1.00 42.49 388 GLN A CA 1
ATOM 4327 C C . GLN B 2 298 ? 6.310 0.311 -34.624 1.00 42.28 388 GLN A C 1
ATOM 4328 O O . GLN B 2 298 ? 6.750 1.344 -35.142 1.00 44.23 388 GLN A O 1
ATOM 4342 N N . ARG B 2 299 ? 5.236 0.311 -33.831 1.00 40.56 389 ARG A N 1
ATOM 4343 C CA . ARG B 2 299 ? 4.542 1.556 -33.522 1.00 42.87 389 ARG A CA 1
ATOM 4344 C C . ARG B 2 299 ? 5.361 2.442 -32.589 1.00 45.08 389 ARG A C 1
ATOM 4345 O O . ARG B 2 299 ? 5.254 3.672 -32.655 1.00 46.63 389 ARG A O 1
ATOM 4366 N N . GLU B 2 300 ? 6.182 1.846 -31.724 1.00 42.18 390 GLU A N 1
ATOM 4367 C CA . GLU B 2 300 ? 6.950 2.616 -30.752 1.00 43.30 390 GLU A CA 1
ATOM 4368 C C . GLU B 2 300 ? 8.268 3.131 -31.312 1.00 44.18 390 GLU A C 1
ATOM 4369 O O . GLU B 2 300 ? 8.735 4.195 -30.891 1.00 45.00 390 GLU A O 1
ATOM 4381 N N . THR B 2 301 ? 8.882 2.402 -32.246 1.00 44.49 391 THR A N 1
ATOM 4382 C CA . THR B 2 301 ? 10.139 2.853 -32.832 1.00 44.92 391 THR A CA 1
ATOM 4383 C C . THR B 2 301 ? 9.922 3.930 -33.886 1.00 46.11 391 THR A C 1
ATOM 4384 O O . THR B 2 301 ? 10.822 4.740 -34.131 1.00 47.90 391 THR A O 1
ATOM 4395 N N . GLY B 2 302 ? 8.745 3.957 -34.515 1.00 47.83 392 GLY A N 1
ATOM 4396 C CA . GLY B 2 302 ? 8.472 4.939 -35.549 1.00 50.46 392 GLY A CA 1
ATOM 4397 C C . GLY B 2 302 ? 8.290 6.350 -35.031 1.00 50.31 392 GLY A C 1
ATOM 4398 O O . GLY B 2 302 ? 8.461 7.304 -35.796 1.00 49.87 392 GLY A O 1
ATOM 4402 N N . LYS B 2 303 ? 7.949 6.505 -33.752 1.00 52.11 393 LYS A N 1
ATOM 4403 C CA . LYS B 2 303 ? 7.730 7.825 -33.174 1.00 53.70 393 LYS A CA 1
ATOM 4404 C C . LYS B 2 303 ? 9.019 8.636 -33.198 1.00 57.34 393 LYS A C 1
ATOM 4405 O O . LYS B 2 303 ? 9.830 8.553 -32.269 1.00 59.58 393 LYS A O 1
ATOM 4424 N N . LEU B 2 304 ? 9.202 9.431 -34.251 1.00 58.82 394 LEU A N 1
ATOM 4425 C CA . LEU B 2 304 ? 10.451 10.152 -34.499 1.00 59.64 394 LEU A CA 1
ATOM 4426 C C . LEU B 2 304 ? 11.671 9.301 -34.157 1.00 56.85 394 LEU A C 1
ATOM 4427 O O . LEU B 2 304 ? 12.631 9.239 -34.926 1.00 53.72 394 LEU A O 1
#

Solvent-accessible surface area: 13328 Å² total; per-residue (Å²): 186,62,129,20,37,9,73,74,197,113,177,39,56,18,95,46,0,0,78,46,8,126,73,116,64,4,95,99,0,0,0,0,0,0,48,24,0,3,79,58,20,50,20,36,57,95,134,60,108,33,77,66,80,72,57,40,94,114,170,32,134,36,88,64,45,44,1,36,39,10,50,99,24,3,124,149,39,21,50,9,3,7,16,44,0,44,20,16,13,51,66,91,44,114,13,20,30,0,1,5,2,1,48,12,3,45,80,64,63,2,6,39,48,0,0,0,22,13,24,7,12,2,3,81,77,0,31,2,55,56,69,40,2,1,24,0,6,6,28,8,61,37,0,33,0,30,103,51,116,98,99,29,63,1,116,88,7,107,62,33,2,66,48,85,131,37,0,140,2,110,92,44,91,8,21,2,17,0,48,4,10,0,32,34,25,87,10,50,135,106,13,95,50,33,101,78,5,0,51,96,0,17,1,0,4,0,1,0,8,62,15,69,14,71,34,0,4,59,5,0,60,37,4,108,100,70,4,6,0,0,0,0,10,161,91,84,20,8,5,8,39,180,98,90,56,108,90,28,12,45,53,82,30,67,10,40,120,2,0,76,28,3,4,112,53,6,56,18,35,123,80,8,163,67,3,43,137,136,16,58,59,126,220

B-factor: mean 35.9, std 13.0, range [17.24, 97.01]

Secondary structure (DSSP, 8-state):
----HHHHHHHHHTTS---EEEEE-GGGTGGGT---SSS--STTGGG-TT---SSGGGGG-HHHHHH--HHHHHHHHHHSTTSS---HHHHHHHHHHHTT-EEEEEE---S-HHHHTT--GGGEEETTEEEEEEEETTT--EEEGGGGHHHHHTT---B-TTT-PBEEEEEPPTTSPPPGGGGGHHHHHHH-SEEEEES----EETTGGGGG-S-TTS-EEEEESS--THHHHS--TTEEEEES-HHHHHHHHHHHHT-HHHHHHHHHHHHS--/----EETT-

GO terms:
  GO:0008053 mitochondrial fusion (P, IDA)
  GO:0005759 mitochondrial matrix (C, IDA)
  GO:1901671 positive regulation of superoxide dismutase activity (P, IDA)
  GO:1902553 positive regulation of catalase activity (P, IDA)
  GO:0005739 mitochondrion (C, IDA)
  GO:0008270 zinc ion binding (F, IDA)
  GO:0006476 protein deacetylation (P, IDA)
  GO:0141208 NAD-dependent protein lysine delactylase activity (F, IDA)
  GO:0034979 NAD-dependent protein lysine deacetylase activity (F, EXP)
  GO:0034983 peptidyl-lysine deacetylation (P, IMP)
  GO:0009060 aerobic respiration (P, IMP)
  GO:0005515 protein binding (F, IPI)
  GO:0005739 mitochondrion (C, IMP)
  GO:0034979 NAD-dependent protein lysine deacetylase activity (F, IMP)
  GO:1903862 positive regulation of oxidative phosphorylation (P, IMP)
  GO:0005739 mitochondrion (C, HTP)
  GO:0005654 nucleoplasm (C, TAS)
  GO:0005759 mitochondrial matrix (C, TAS)
  GO:0033558 protein lysine deacetylase activity (F, TAS)
  GO:0034979 NAD-dependent protein lysine deacetylase activity (F, TAS)

Organism: Homo sapiens (NCBI:txid9606)